Protein AF-A0A937TTT5-F1 (afdb_monomer_lite)

Structure (mmCIF, N/CA/C/O backbone):
data_AF-A0A937TTT5-F1
#
_entry.id   AF-A0A937TTT5-F1
#
loop_
_atom_site.group_PDB
_atom_site.id
_atom_site.type_symbol
_atom_site.label_atom_id
_atom_site.label_alt_id
_atom_site.label_comp_id
_atom_site.label_asym_id
_atom_site.label_entity_id
_atom_site.label_seq_id
_atom_site.pdbx_PDB_ins_code
_atom_site.Cartn_x
_atom_site.Cartn_y
_atom_site.Cartn_z
_atom_site.occupancy
_atom_site.B_iso_or_equiv
_atom_site.auth_seq_id
_atom_site.auth_comp_id
_atom_site.auth_asym_id
_atom_site.auth_atom_id
_atom_site.pdbx_PDB_model_num
ATOM 1 N N . MET A 1 1 ? -5.097 33.385 -19.631 1.00 51.62 1 MET A N 1
ATOM 2 C CA . MET A 1 1 ? -5.440 34.250 -18.477 1.00 51.62 1 MET A CA 1
ATOM 3 C C . MET A 1 1 ? -5.100 33.554 -17.149 1.00 51.62 1 MET A C 1
ATOM 5 O O . MET A 1 1 ? -6.002 33.095 -16.470 1.00 51.62 1 MET A O 1
ATOM 9 N N . LYS A 1 2 ? -3.815 33.401 -16.781 1.00 52.56 2 LYS A N 1
ATOM 10 C CA . LYS A 1 2 ? -3.406 32.703 -15.531 1.00 52.56 2 LYS A CA 1
ATOM 11 C C . LYS A 1 2 ? -2.141 33.285 -14.858 1.00 52.56 2 LYS A C 1
ATOM 13 O O . LYS A 1 2 ? -1.443 32.578 -14.150 1.00 52.56 2 LYS A O 1
ATOM 18 N N . ARG A 1 3 ? -1.808 34.565 -15.079 1.00 49.94 3 ARG A N 1
ATOM 19 C CA . ARG A 1 3 ? -0.563 35.178 -14.549 1.00 49.94 3 ARG A CA 1
ATOM 20 C C . ARG A 1 3 ? -0.752 36.395 -13.631 1.00 49.94 3 ARG A C 1
ATOM 22 O O . ARG A 1 3 ? 0.228 37.026 -13.274 1.00 49.94 3 ARG A O 1
ATOM 29 N N . ILE A 1 4 ? -1.983 36.717 -13.226 1.00 53.59 4 ILE A N 1
ATOM 30 C CA . ILE A 1 4 ? -2.266 37.944 -12.448 1.00 53.59 4 ILE A CA 1
ATOM 31 C C . ILE A 1 4 ? -2.462 37.667 -10.942 1.00 53.59 4 ILE A C 1
ATOM 33 O O . ILE A 1 4 ? -2.357 38.578 -10.133 1.00 53.59 4 ILE A O 1
ATOM 37 N N . PHE A 1 5 ? -2.647 36.413 -10.523 1.00 46.28 5 PHE A N 1
ATOM 38 C CA . PHE A 1 5 ? -2.962 36.100 -9.120 1.00 46.28 5 PHE A CA 1
ATOM 39 C C . PHE A 1 5 ? -1.755 35.973 -8.173 1.00 46.28 5 PHE A C 1
ATOM 41 O O . PHE A 1 5 ? -1.953 35.859 -6.970 1.00 46.28 5 PHE A O 1
ATOM 48 N N . LEU A 1 6 ? -0.513 36.025 -8.672 1.00 48.94 6 LEU A N 1
ATOM 49 C CA . LEU A 1 6 ? 0.676 35.736 -7.851 1.00 48.94 6 LEU A CA 1
ATOM 50 C C . LEU A 1 6 ? 1.340 36.969 -7.206 1.00 48.94 6 LEU A C 1
ATOM 52 O O . LEU A 1 6 ? 2.308 36.823 -6.472 1.00 48.94 6 LEU A O 1
ATOM 56 N N . LEU A 1 7 ? 0.837 38.182 -7.462 1.00 48.97 7 LEU A N 1
ATOM 57 C CA . LEU A 1 7 ? 1.442 39.432 -6.967 1.00 48.97 7 LEU A CA 1
ATOM 58 C C . LEU A 1 7 ? 0.748 40.030 -5.732 1.00 48.97 7 LEU A C 1
ATOM 60 O O . LEU A 1 7 ? 1.258 40.986 -5.158 1.00 48.97 7 LEU A O 1
ATOM 64 N N . ALA A 1 8 ? -0.383 39.472 -5.289 1.00 47.66 8 ALA A N 1
ATOM 65 C CA . ALA A 1 8 ? -1.155 40.040 -4.180 1.00 47.66 8 ALA A CA 1
ATOM 66 C C . ALA A 1 8 ? -0.736 39.533 -2.785 1.00 47.66 8 ALA A C 1
ATOM 68 O O . ALA A 1 8 ? -1.010 40.200 -1.793 1.00 47.66 8 ALA A O 1
ATOM 69 N N . THR A 1 9 ? -0.053 38.390 -2.675 1.00 48.97 9 THR A N 1
ATOM 70 C CA . THR A 1 9 ? 0.269 37.783 -1.368 1.00 48.97 9 THR A CA 1
ATOM 71 C C . THR A 1 9 ? 1.643 38.172 -0.821 1.00 48.97 9 THR A C 1
ATOM 73 O O . THR A 1 9 ? 1.831 38.186 0.392 1.00 48.97 9 THR A O 1
ATOM 76 N N . VAL A 1 10 ? 2.586 38.586 -1.673 1.00 49.22 10 VAL A N 1
ATOM 77 C CA . VAL A 1 10 ? 3.936 38.997 -1.233 1.00 49.22 10 VAL A CA 1
ATOM 78 C C . VAL A 1 10 ? 3.932 40.382 -0.559 1.00 49.22 10 VAL A C 1
ATOM 80 O O . VAL A 1 10 ? 4.790 40.673 0.270 1.00 49.22 10 VAL A O 1
ATOM 83 N N . GLY A 1 11 ? 2.928 41.225 -0.827 1.00 43.44 11 GLY A N 1
ATOM 84 C CA . GLY A 1 11 ? 2.822 42.565 -0.232 1.00 43.44 11 GLY A CA 1
ATOM 85 C C . GLY A 1 11 ? 2.405 42.596 1.246 1.00 43.44 11 GLY A C 1
ATOM 86 O O . GLY A 1 11 ? 2.685 43.575 1.931 1.00 43.44 11 GLY A O 1
ATOM 87 N N . ALA A 1 12 ? 1.766 41.541 1.762 1.00 44.97 12 ALA A N 1
ATOM 88 C CA . ALA A 1 12 ? 1.231 41.535 3.128 1.00 44.97 12 ALA A CA 1
ATOM 89 C C . ALA A 1 12 ? 2.270 41.155 4.199 1.00 44.97 12 ALA A C 1
ATOM 91 O O . ALA A 1 12 ? 2.136 41.548 5.356 1.00 44.97 12 ALA A O 1
ATOM 92 N N . VAL A 1 13 ? 3.334 40.436 3.827 1.00 46.62 13 VAL A N 1
ATOM 93 C CA . VAL A 1 13 ? 4.349 39.970 4.789 1.00 46.62 13 VAL A CA 1
ATOM 94 C C . VAL A 1 13 ? 5.374 41.067 5.113 1.00 46.62 13 VAL A C 1
ATOM 96 O O . VAL A 1 13 ? 5.930 41.090 6.208 1.00 46.62 13 VAL A O 1
ATOM 99 N N . LEU A 1 14 ? 5.576 42.045 4.222 1.00 44.75 14 LEU A N 1
ATOM 100 C CA . LEU A 1 14 ? 6.609 43.072 4.413 1.00 44.75 14 LEU A CA 1
ATOM 101 C C . LEU A 1 14 ? 6.211 44.230 5.349 1.00 44.75 14 LEU A C 1
ATOM 103 O O . LEU A 1 14 ? 7.080 44.990 5.766 1.00 44.75 14 LEU A O 1
ATOM 107 N N . VAL A 1 15 ? 4.932 44.371 5.714 1.00 47.59 15 VAL A N 1
ATOM 108 C CA . VAL A 1 15 ? 4.466 45.475 6.583 1.00 47.59 15 VAL A CA 1
ATOM 109 C C . VAL A 1 15 ? 4.534 45.120 8.077 1.00 47.59 15 VAL A C 1
ATOM 111 O O . VAL A 1 15 ? 4.608 46.013 8.917 1.00 47.59 15 VAL A O 1
ATOM 114 N N . MET A 1 16 ? 4.612 43.837 8.442 1.00 45.75 16 MET A N 1
ATOM 115 C CA . MET A 1 16 ? 4.687 43.420 9.855 1.00 45.75 16 MET A CA 1
ATOM 116 C C . MET A 1 16 ? 6.099 43.524 10.459 1.00 45.75 16 MET A C 1
ATOM 118 O O . MET A 1 16 ? 6.239 43.607 11.676 1.00 45.75 16 MET A O 1
ATOM 122 N N . ALA A 1 17 ? 7.153 43.579 9.639 1.00 46.31 17 ALA A N 1
ATOM 123 C CA . ALA A 1 17 ? 8.537 43.614 10.125 1.00 46.31 17 ALA A CA 1
ATOM 124 C C . ALA A 1 17 ? 9.023 45.014 10.564 1.00 46.31 17 ALA A C 1
ATOM 126 O O . ALA A 1 17 ? 10.073 45.126 11.191 1.00 46.31 17 ALA A O 1
ATOM 127 N N . ALA A 1 18 ? 8.275 46.084 10.270 1.00 47.50 18 ALA A N 1
ATOM 128 C CA . ALA A 1 18 ? 8.683 47.463 10.577 1.00 47.50 18 ALA A CA 1
ATOM 129 C C . ALA A 1 18 ? 8.070 48.036 11.874 1.00 47.50 18 ALA A C 1
ATOM 131 O O . ALA A 1 18 ? 8.376 49.166 12.249 1.00 47.50 18 ALA A O 1
ATOM 132 N N . GLY A 1 19 ? 7.209 47.281 12.566 1.00 43.25 19 GLY A N 1
ATOM 133 C CA . GLY A 1 19 ? 6.504 47.739 13.772 1.00 43.25 19 GLY A CA 1
ATOM 134 C C . GLY A 1 19 ? 7.158 47.366 15.106 1.00 43.25 19 GLY A C 1
ATOM 135 O O . GLY A 1 19 ? 6.640 47.750 16.150 1.00 43.25 19 GLY A O 1
ATOM 136 N N . LEU A 1 20 ? 8.271 46.622 15.101 1.00 46.34 20 LEU A N 1
ATOM 137 C CA . LEU A 1 20 ? 8.835 46.002 16.310 1.00 46.34 20 LEU A CA 1
ATOM 138 C C . LEU A 1 20 ? 10.135 46.653 16.819 1.00 46.34 20 LEU A C 1
ATOM 140 O O . LEU A 1 20 ? 10.928 45.999 17.490 1.00 46.34 20 LEU A O 1
ATOM 144 N N . THR A 1 21 ? 10.370 47.934 16.518 1.00 50.59 21 THR A N 1
ATOM 145 C CA . THR A 1 21 ? 11.626 48.627 16.892 1.00 50.59 21 THR A CA 1
ATOM 146 C C . THR A 1 21 ? 11.435 49.827 17.821 1.00 50.59 21 THR A C 1
ATOM 148 O O . THR A 1 21 ? 12.352 50.625 17.994 1.00 50.59 21 THR A O 1
ATOM 151 N N . VAL A 1 22 ? 10.272 49.977 18.461 1.00 50.56 22 VAL A N 1
ATOM 152 C CA . VAL A 1 22 ? 10.046 51.044 19.450 1.00 50.56 22 VAL A CA 1
ATOM 153 C C . VAL A 1 22 ? 9.353 50.472 20.679 1.00 50.56 22 VAL A C 1
ATOM 155 O O . VAL A 1 22 ? 8.156 50.646 20.828 1.00 50.56 22 VAL A O 1
ATOM 158 N N . LEU A 1 23 ? 10.088 49.773 21.552 1.00 45.53 23 LEU A N 1
ATOM 159 C CA . LEU A 1 23 ? 9.781 49.716 22.993 1.00 45.53 23 LEU A CA 1
ATOM 160 C C . LEU A 1 23 ? 10.927 49.071 23.799 1.00 45.53 23 LEU A C 1
ATOM 162 O O . LEU A 1 23 ? 10.739 48.155 24.590 1.00 45.53 23 LEU A O 1
ATOM 166 N N . VAL A 1 24 ? 12.149 49.572 23.618 1.00 54.06 24 VAL A N 1
ATOM 167 C CA . VAL A 1 24 ? 13.247 49.353 24.569 1.00 54.06 24 VAL A CA 1
ATOM 168 C C . VAL A 1 24 ? 13.613 50.717 25.133 1.00 54.06 24 VAL A C 1
ATOM 170 O O . VAL A 1 24 ? 14.231 51.502 24.431 1.00 54.06 24 VAL A O 1
ATOM 173 N N . THR A 1 25 ? 13.139 51.000 26.352 1.00 50.16 25 THR A N 1
ATOM 174 C CA . THR A 1 25 ? 13.795 51.749 27.451 1.00 50.16 25 THR A CA 1
ATOM 175 C C . THR A 1 25 ? 12.732 52.194 28.459 1.00 50.16 25 THR A C 1
ATOM 177 O O . THR A 1 25 ? 12.350 53.359 28.526 1.00 50.16 25 THR A O 1
ATOM 180 N N . ALA A 1 26 ? 12.250 51.261 29.269 1.00 47.31 26 ALA A N 1
ATOM 181 C CA . ALA A 1 26 ? 11.667 51.588 30.563 1.00 47.31 26 ALA A CA 1
ATOM 182 C C . ALA A 1 26 ? 11.974 50.415 31.492 1.00 47.31 26 ALA A C 1
ATOM 184 O O . ALA A 1 26 ? 11.200 49.471 31.579 1.00 47.31 26 ALA A O 1
ATOM 185 N N . GLN A 1 27 ? 13.154 50.431 32.119 1.00 47.34 27 GLN A N 1
ATOM 186 C CA . GLN A 1 27 ? 13.416 49.580 33.277 1.00 47.34 27 GLN A CA 1
ATOM 187 C C . GLN A 1 27 ? 12.575 50.126 34.439 1.00 47.34 27 GLN A C 1
ATOM 189 O O . GLN A 1 27 ? 12.857 51.236 34.902 1.00 47.34 27 GLN A O 1
ATOM 194 N N . PRO A 1 28 ? 11.543 49.412 34.921 1.00 51.06 28 PRO A N 1
ATOM 195 C CA . PRO A 1 28 ? 10.934 49.769 36.187 1.00 51.06 28 PRO A CA 1
ATOM 196 C C . PRO A 1 28 ? 11.945 49.484 37.303 1.00 51.06 28 PRO A C 1
ATOM 198 O O . PRO A 1 28 ? 12.539 48.409 37.374 1.00 51.06 28 PRO A O 1
ATOM 201 N N . HIS A 1 29 ? 12.151 50.477 38.167 1.00 52.38 29 HIS A N 1
ATOM 202 C CA . HIS A 1 29 ? 12.920 50.335 39.398 1.00 52.38 29 HIS A CA 1
ATOM 203 C C . HIS A 1 29 ? 12.451 49.111 40.206 1.00 52.38 29 HIS A C 1
ATOM 205 O O . HIS A 1 29 ? 11.239 48.887 40.301 1.00 52.38 29 HIS A O 1
ATOM 211 N N . PRO A 1 30 ? 13.370 48.370 40.854 1.00 56.75 30 PRO A N 1
ATOM 212 C CA . PRO A 1 30 ? 13.008 47.322 41.794 1.00 56.75 30 PRO A CA 1
ATOM 213 C C . PRO A 1 30 ? 12.392 47.985 43.029 1.00 56.75 30 PRO A C 1
ATOM 215 O O . PRO A 1 30 ? 13.092 48.420 43.939 1.00 56.75 30 PRO A O 1
ATOM 218 N N . ARG A 1 31 ? 11.064 48.123 43.043 1.00 57.53 31 ARG A N 1
ATOM 219 C CA . ARG A 1 31 ? 10.335 48.285 44.298 1.00 57.53 31 ARG A CA 1
ATOM 220 C C . ARG A 1 31 ? 10.443 46.957 45.027 1.00 57.53 31 ARG A C 1
ATOM 222 O O . ARG A 1 31 ? 10.183 45.916 44.430 1.00 57.53 31 ARG A O 1
ATOM 229 N N . GLU A 1 32 ? 10.875 47.021 46.278 1.00 58.25 32 GLU A N 1
ATOM 230 C CA . GLU A 1 32 ? 10.895 45.912 47.223 1.00 58.25 32 GLU A CA 1
ATOM 231 C C . GLU A 1 32 ? 9.499 45.280 47.258 1.00 58.25 32 GLU A C 1
ATOM 233 O O . GLU A 1 32 ? 8.586 45.769 47.917 1.00 58.25 32 GLU A O 1
ATOM 238 N N . ALA A 1 33 ? 9.309 44.233 46.456 1.00 57.00 33 ALA A N 1
ATOM 239 C CA . ALA A 1 33 ? 8.137 43.393 46.532 1.00 57.00 33 ALA A CA 1
ATOM 240 C C . ALA A 1 33 ? 8.274 42.617 47.838 1.00 57.00 33 ALA A C 1
ATOM 242 O O . ALA A 1 33 ? 9.129 41.735 47.962 1.00 57.00 33 ALA A O 1
ATOM 243 N N . GLU A 1 34 ? 7.476 43.010 48.829 1.00 60.25 34 GLU A N 1
ATOM 244 C CA . GLU A 1 34 ? 7.234 42.225 50.030 1.00 60.25 34 GLU A CA 1
ATOM 245 C C . GLU A 1 34 ? 7.005 40.775 49.593 1.00 60.25 34 GLU A C 1
ATOM 247 O O . GLU A 1 34 ? 6.113 40.480 48.794 1.00 60.25 34 GLU A O 1
ATOM 252 N N . ARG A 1 35 ? 7.893 39.879 50.038 1.00 59.91 35 ARG A N 1
ATOM 253 C CA . ARG A 1 35 ? 7.820 38.450 49.741 1.00 59.91 35 ARG A CA 1
ATOM 254 C C . ARG A 1 35 ? 6.593 37.895 50.451 1.00 59.91 35 ARG A C 1
ATOM 256 O O . ARG A 1 35 ? 6.685 37.412 51.574 1.00 59.91 35 ARG A O 1
ATOM 263 N N . HIS A 1 36 ? 5.442 37.997 49.799 1.00 60.62 36 HIS A N 1
ATOM 264 C CA . HIS A 1 36 ? 4.280 37.213 50.158 1.00 60.62 36 HIS A CA 1
ATOM 265 C C . HIS A 1 36 ? 4.643 35.753 49.906 1.00 60.62 36 HIS A C 1
ATOM 267 O O . HIS A 1 36 ? 4.720 35.312 48.759 1.00 60.62 36 HIS A O 1
ATOM 273 N N . GLU A 1 37 ? 4.933 35.021 50.980 1.00 67.19 37 GLU A N 1
ATOM 274 C CA . GLU A 1 37 ? 5.024 33.572 50.895 1.00 67.19 37 GLU A CA 1
ATOM 275 C C . GLU A 1 37 ? 3.650 33.055 50.452 1.00 67.19 37 GLU A C 1
ATOM 277 O O . GLU A 1 37 ? 2.648 33.364 51.110 1.00 67.19 37 GLU A O 1
ATOM 282 N N . PRO A 1 38 ? 3.560 32.349 49.310 1.00 66.44 38 PRO A N 1
ATOM 283 C CA . PRO A 1 38 ? 2.294 31.801 48.866 1.00 66.44 38 PRO A CA 1
ATOM 284 C C . PRO A 1 38 ? 1.811 30.821 49.936 1.00 66.44 38 PRO A C 1
ATOM 286 O O . PRO A 1 38 ? 2.498 29.853 50.268 1.00 66.44 38 PRO A O 1
ATOM 289 N N . GLY A 1 39 ? 0.642 31.108 50.512 1.00 77.56 39 GLY A N 1
ATOM 290 C CA . GLY A 1 39 ? -0.016 30.200 51.443 1.00 77.56 39 GLY A CA 1
ATOM 291 C C . GLY A 1 39 ? -0.276 28.833 50.792 1.00 77.56 39 GLY A C 1
ATOM 292 O O . GLY A 1 39 ? -0.251 28.716 49.564 1.00 77.56 39 GLY A O 1
ATOM 293 N N . PRO A 1 40 ? -0.518 27.779 51.589 1.00 79.19 40 PRO A N 1
ATOM 294 C CA . PRO A 1 40 ? -0.789 26.451 51.052 1.00 79.19 40 PRO A CA 1
ATOM 295 C C . PRO A 1 40 ? -1.985 26.494 50.086 1.00 79.19 40 PRO A C 1
ATOM 297 O O . PRO A 1 40 ? -3.056 26.973 50.453 1.00 79.19 40 PRO A O 1
ATOM 300 N N . LEU A 1 41 ? -1.782 25.992 48.861 1.00 78.00 41 LEU A N 1
ATOM 301 C CA . LEU A 1 41 ? -2.817 25.881 47.825 1.00 78.00 41 LEU A CA 1
ATOM 302 C C . LEU A 1 41 ? -4.039 25.131 48.364 1.00 78.00 41 LEU A C 1
ATOM 304 O O . LEU A 1 41 ? -3.876 24.078 48.999 1.00 78.00 41 LEU A O 1
ATOM 308 N N . SER A 1 42 ? -5.235 25.650 48.075 1.00 86.50 42 SER A N 1
ATOM 309 C CA . SER A 1 42 ? -6.492 24.972 48.402 1.00 86.50 42 SER A CA 1
ATOM 310 C C . SER A 1 42 ? -6.608 23.643 47.644 1.00 86.50 42 SER A C 1
ATOM 312 O O . SER A 1 42 ? -5.964 23.445 46.613 1.00 86.50 42 SER A O 1
ATOM 314 N N . GLU A 1 43 ? -7.417 22.705 48.145 1.00 85.44 43 GLU A N 1
ATOM 315 C CA . GLU A 1 43 ? -7.639 21.416 47.465 1.00 85.44 43 GLU A CA 1
ATOM 316 C C . GLU A 1 43 ? -8.189 21.598 46.042 1.00 85.44 43 GLU A C 1
ATOM 318 O O . GLU A 1 43 ? -7.785 20.884 45.129 1.00 85.44 43 GLU A O 1
ATOM 323 N N . GLU A 1 44 ? -9.029 22.613 45.839 1.00 85.69 44 GLU A N 1
ATOM 324 C CA . GLU A 1 44 ? -9.578 22.989 44.534 1.00 85.69 44 GLU A CA 1
ATOM 325 C C . GLU A 1 44 ? -8.474 23.456 43.571 1.00 85.69 44 GLU A C 1
ATOM 327 O O . GLU A 1 44 ? -8.360 22.939 42.462 1.00 85.69 44 GLU A O 1
ATOM 332 N N . GLN A 1 45 ? -7.562 24.317 44.036 1.00 84.56 45 GLN A N 1
ATOM 333 C CA . GLN A 1 45 ? -6.409 24.765 43.245 1.00 84.56 45 GLN A CA 1
ATOM 334 C C . GLN A 1 45 ? -5.441 23.624 42.911 1.00 84.56 45 GLN A C 1
ATOM 336 O O . GLN A 1 45 ? -4.827 23.623 41.846 1.00 84.56 45 GLN A O 1
ATOM 341 N N . ARG A 1 46 ? -5.287 22.641 43.809 1.00 84.00 46 ARG A N 1
ATOM 342 C CA . ARG A 1 46 ? -4.459 21.453 43.549 1.00 84.00 46 ARG A CA 1
ATOM 343 C C . ARG A 1 46 ? -5.061 20.585 42.450 1.00 84.00 46 ARG A C 1
ATOM 345 O O . ARG A 1 46 ? -4.326 20.138 41.576 1.00 84.00 46 ARG A O 1
ATOM 352 N N . HIS A 1 47 ? -6.376 20.387 42.478 1.00 85.62 47 HIS A N 1
ATOM 353 C CA . HIS A 1 47 ? -7.084 19.604 41.471 1.00 85.62 47 HIS A CA 1
ATOM 354 C C . HIS A 1 47 ? -7.072 20.292 40.095 1.00 85.62 47 HIS A C 1
ATOM 356 O O . HIS A 1 47 ? -6.851 19.636 39.080 1.00 85.62 47 HIS A O 1
ATOM 362 N N . GLU A 1 48 ? -7.228 21.619 40.046 1.00 89.06 48 GLU A N 1
ATOM 363 C CA . GLU A 1 48 ? -7.069 22.399 38.808 1.00 89.06 48 GLU A CA 1
ATOM 364 C C . GLU A 1 48 ? -5.639 22.301 38.247 1.00 89.06 48 GLU A C 1
ATOM 366 O O . GLU A 1 48 ? -5.441 22.094 37.046 1.00 89.06 48 GLU A O 1
ATOM 371 N N . MET A 1 49 ? -4.620 22.384 39.110 1.00 83.69 49 MET A N 1
ATOM 372 C CA . MET A 1 49 ? -3.225 22.167 38.706 1.00 83.69 49 MET A CA 1
ATOM 373 C C . MET A 1 49 ? -2.984 20.752 38.162 1.00 83.69 49 MET A C 1
ATOM 375 O O . MET A 1 49 ? -2.224 20.575 37.215 1.00 83.69 49 MET A O 1
ATOM 379 N N . GLU A 1 50 ? -3.617 19.739 38.749 1.00 89.06 50 GLU A N 1
ATOM 380 C CA . GLU A 1 50 ? -3.483 18.353 38.302 1.00 89.06 50 GLU A CA 1
ATOM 381 C C . GLU A 1 50 ? -4.155 18.124 36.940 1.00 89.06 50 GLU A C 1
ATOM 383 O O . GLU A 1 50 ? -3.554 17.522 36.050 1.00 89.06 50 GLU A O 1
ATOM 388 N N . GLN A 1 51 ? -5.352 18.679 36.725 1.00 89.50 51 GLN A N 1
ATOM 389 C CA . GLN A 1 51 ? -6.036 18.615 35.429 1.00 89.50 51 GLN A CA 1
ATOM 390 C C . GLN A 1 51 ? -5.249 19.321 34.323 1.00 89.50 51 GLN A C 1
ATOM 392 O O . GLN A 1 51 ? -5.052 18.753 33.249 1.00 89.50 51 GLN A O 1
ATOM 397 N N . THR A 1 52 ? -4.737 20.521 34.598 1.00 89.81 52 THR A N 1
ATOM 398 C CA . THR A 1 52 ? -3.909 21.256 33.630 1.00 89.81 52 THR A CA 1
ATOM 399 C C . THR A 1 52 ? -2.595 20.534 33.331 1.00 89.81 52 THR A C 1
ATO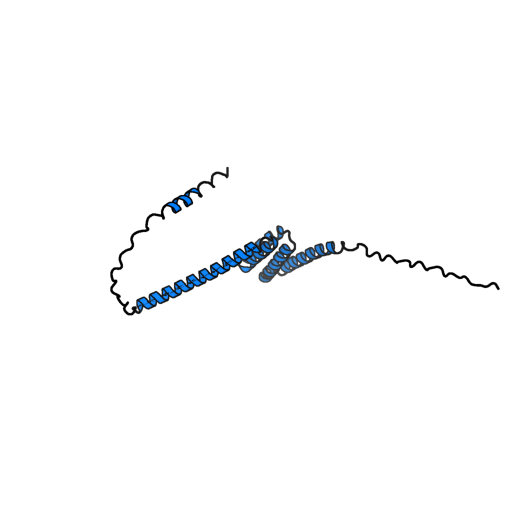M 401 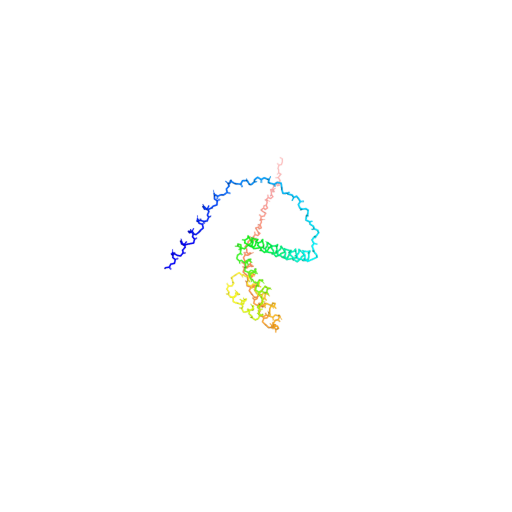O O . THR A 1 52 ? -2.163 20.505 32.181 1.00 89.81 52 THR A O 1
ATOM 404 N N . ALA A 1 53 ? -1.980 19.878 34.321 1.00 89.75 53 ALA A N 1
ATOM 405 C CA . ALA A 1 53 ? -0.787 19.063 34.101 1.00 89.75 53 ALA A CA 1
ATOM 406 C C . ALA A 1 53 ? -1.063 17.839 33.208 1.00 89.75 53 ALA A C 1
ATOM 408 O O . ALA A 1 53 ? -0.233 17.499 32.362 1.00 89.75 53 ALA A O 1
ATOM 409 N N . ILE A 1 54 ? -2.222 17.191 33.363 1.00 89.69 54 ILE A N 1
ATOM 410 C CA . ILE A 1 54 ? -2.640 16.073 32.504 1.00 89.69 54 ILE A CA 1
ATOM 411 C C . ILE A 1 54 ? -2.870 16.558 31.071 1.00 89.69 54 ILE A C 1
ATOM 413 O O . ILE A 1 54 ? -2.364 15.943 30.134 1.00 89.69 54 ILE A O 1
ATOM 417 N N . GLU A 1 55 ? -3.581 17.671 30.894 1.00 88.38 55 GLU A N 1
ATOM 418 C CA . GLU A 1 55 ? -3.848 18.243 29.572 1.00 88.38 55 GLU A CA 1
ATOM 419 C C . GLU A 1 55 ? -2.551 18.637 28.852 1.00 88.38 55 GLU A C 1
ATOM 421 O O . GLU A 1 55 ? -2.346 18.264 27.696 1.00 88.38 55 GLU A O 1
ATOM 426 N N . LEU A 1 56 ? -1.619 19.289 29.554 1.00 88.31 56 LEU A N 1
ATOM 427 C CA . LEU A 1 56 ? -0.296 19.616 29.017 1.00 88.31 56 LEU A CA 1
ATOM 428 C C . LEU A 1 56 ? 0.502 18.365 28.638 1.00 88.31 56 LEU A C 1
ATOM 430 O O . LEU A 1 56 ? 1.197 18.367 27.624 1.00 88.31 56 LEU A O 1
ATOM 434 N N . LYS A 1 57 ? 0.394 17.282 29.415 1.00 91.44 57 LYS A N 1
ATOM 435 C CA . LYS A 1 57 ? 1.058 16.013 29.096 1.00 91.44 57 LYS A CA 1
ATOM 436 C C . LYS A 1 57 ? 0.477 15.367 27.838 1.00 91.44 57 LYS A C 1
ATOM 438 O O . LYS A 1 57 ? 1.239 14.858 27.024 1.00 91.44 57 LYS A O 1
ATOM 443 N N . ILE A 1 58 ? -0.842 15.416 27.659 1.00 89.44 58 ILE A N 1
ATOM 444 C CA . ILE A 1 58 ? -1.508 14.934 26.440 1.00 89.44 58 ILE A CA 1
ATOM 445 C C . ILE A 1 58 ? -1.064 15.764 25.231 1.00 89.44 58 ILE A C 1
ATOM 447 O O . ILE A 1 58 ? -0.682 15.199 24.210 1.00 89.44 58 ILE A O 1
ATOM 451 N N . GLN A 1 59 ? -1.045 17.093 25.355 1.00 82.69 59 GLN A N 1
ATOM 452 C CA . GLN A 1 59 ? -0.564 17.976 24.289 1.00 82.69 59 GLN A CA 1
ATOM 453 C C . GLN A 1 59 ? 0.906 17.716 23.946 1.00 82.69 59 GLN A C 1
ATOM 455 O O . GLN A 1 59 ? 1.269 17.709 22.773 1.00 82.69 59 GLN A O 1
ATOM 460 N N . HIS A 1 60 ? 1.749 17.472 24.950 1.00 85.19 60 HIS A N 1
ATOM 461 C CA . HIS A 1 60 ? 3.155 17.148 24.737 1.00 85.19 60 HIS A CA 1
ATOM 462 C C . HIS A 1 60 ? 3.335 15.833 23.972 1.00 85.19 60 HIS A C 1
ATOM 464 O O . HIS A 1 60 ? 4.062 15.818 22.985 1.00 85.19 60 HIS A O 1
ATOM 470 N N . LEU A 1 61 ? 2.618 14.774 24.366 1.00 86.94 61 LEU A N 1
ATOM 471 C CA . LEU A 1 61 ? 2.631 13.493 23.652 1.00 86.94 61 LEU A CA 1
ATOM 472 C C . LEU A 1 61 ? 2.183 13.653 22.195 1.00 86.94 61 LEU A C 1
ATOM 474 O O . LEU A 1 61 ? 2.795 13.086 21.296 1.00 86.94 61 LEU A O 1
ATOM 478 N N . HIS A 1 62 ? 1.161 14.473 21.948 1.00 76.50 62 HIS A N 1
ATOM 479 C CA . HIS A 1 62 ? 0.698 14.732 20.589 1.00 76.50 62 HIS A CA 1
ATOM 480 C C . HIS A 1 62 ? 1.731 15.506 19.752 1.00 76.50 62 HIS A C 1
ATOM 482 O O . HIS A 1 62 ? 1.907 15.232 18.569 1.00 76.50 62 HIS A O 1
ATOM 488 N N . LEU A 1 63 ? 2.464 16.446 20.357 1.00 79.88 63 LEU A N 1
ATOM 489 C CA . LEU A 1 63 ? 3.558 17.150 19.681 1.00 79.88 63 LEU A CA 1
ATOM 490 C C . LEU A 1 63 ? 4.747 16.229 19.374 1.00 79.88 63 LEU A C 1
ATOM 492 O O . LEU A 1 63 ? 5.358 16.379 18.317 1.00 79.88 63 LEU A O 1
ATOM 496 N N . GLU A 1 64 ? 5.071 15.285 20.261 1.00 82.75 64 GLU A N 1
ATOM 497 C CA . GLU A 1 64 ? 6.094 14.262 20.005 1.00 82.75 64 GLU A CA 1
ATOM 498 C C . GLU A 1 64 ? 5.688 13.351 18.842 1.00 82.75 64 GLU A C 1
ATOM 500 O O . GLU A 1 64 ? 6.475 13.133 17.921 1.00 82.75 64 GLU A O 1
ATOM 505 N N . GLU A 1 65 ? 4.436 12.893 18.834 1.00 77.81 65 GLU A N 1
ATOM 506 C CA . GLU A 1 65 ? 3.862 12.105 17.745 1.00 77.81 65 GLU A CA 1
ATOM 507 C C . GLU A 1 65 ? 3.903 12.873 16.415 1.00 77.81 65 GLU A C 1
ATOM 509 O O . GLU A 1 65 ? 4.356 12.342 15.402 1.00 77.81 65 GLU A O 1
ATOM 514 N N . MET A 1 66 ? 3.502 14.148 16.402 1.00 73.19 66 MET A N 1
ATOM 515 C CA . MET A 1 66 ? 3.617 15.002 15.215 1.00 73.19 66 MET A CA 1
ATOM 516 C C . MET A 1 66 ? 5.071 15.171 14.756 1.00 73.19 66 MET A C 1
ATOM 518 O O . MET A 1 66 ? 5.331 15.184 13.553 1.00 73.19 66 MET A O 1
ATOM 522 N N . GLY A 1 67 ? 6.020 15.293 15.689 1.00 75.19 67 GLY A N 1
ATOM 523 C CA . GLY A 1 67 ? 7.448 15.365 15.380 1.00 75.19 67 GLY A CA 1
ATOM 524 C C . GLY A 1 67 ? 7.944 14.117 14.653 1.00 75.19 67 GLY A C 1
ATOM 525 O O . GLY A 1 67 ? 8.627 14.232 13.637 1.00 75.19 67 GLY A O 1
ATOM 526 N N . LEU A 1 68 ? 7.522 12.939 15.113 1.00 79.75 68 LEU A N 1
ATOM 527 C CA . LEU A 1 68 ? 7.878 11.653 14.515 1.00 79.75 68 LEU A CA 1
ATOM 528 C C . LEU A 1 68 ? 7.281 11.496 13.106 1.00 79.75 68 LEU A C 1
ATOM 530 O O . LEU A 1 68 ? 7.972 11.063 12.185 1.00 79.75 68 LEU A O 1
ATOM 534 N N . HIS A 1 69 ? 6.037 11.938 12.898 1.00 66.88 69 HIS A N 1
ATOM 535 C CA . HIS A 1 69 ? 5.424 11.974 11.565 1.00 66.88 69 HIS A CA 1
ATOM 536 C C . HIS A 1 69 ? 6.151 12.929 10.607 1.00 66.88 69 HIS A C 1
ATOM 538 O O . HIS A 1 69 ? 6.326 12.609 9.432 1.00 66.88 69 HIS A O 1
ATOM 544 N N . LEU A 1 70 ? 6.594 14.098 11.084 1.00 70.69 70 LEU A N 1
ATOM 545 C CA . LEU A 1 70 ? 7.367 15.039 10.268 1.00 70.69 70 LEU A CA 1
ATOM 546 C C . LEU A 1 70 ? 8.749 14.485 9.907 1.00 70.69 70 LEU A C 1
ATOM 548 O O . LEU A 1 70 ? 9.186 14.655 8.771 1.00 70.69 70 LEU A O 1
ATOM 552 N N . GLU A 1 71 ? 9.417 13.798 10.834 1.00 75.25 71 GLU A N 1
ATOM 553 C CA . GLU A 1 71 ? 10.694 13.129 10.570 1.00 75.25 71 GLU A CA 1
ATOM 554 C C . GLU A 1 71 ? 10.528 11.998 9.548 1.00 75.25 71 GLU A C 1
ATOM 556 O O . GLU A 1 71 ? 11.308 11.911 8.600 1.00 75.25 71 GLU A O 1
ATOM 561 N N . LEU A 1 72 ? 9.458 11.204 9.662 1.00 72.06 72 LEU A N 1
ATOM 562 C CA . LEU A 1 72 ? 9.103 10.193 8.668 1.00 72.06 72 LEU A CA 1
ATOM 563 C C . LEU A 1 72 ? 8.834 10.822 7.296 1.00 72.06 72 LEU A C 1
ATOM 565 O O . LEU A 1 72 ? 9.332 10.317 6.297 1.00 72.06 72 LEU A O 1
ATOM 569 N N . LEU A 1 73 ? 8.113 11.946 7.230 1.00 68.31 73 LEU A N 1
ATOM 570 C CA . LEU A 1 73 ? 7.879 12.673 5.977 1.00 68.31 73 LEU A CA 1
ATOM 571 C C . LEU A 1 73 ? 9.175 13.234 5.373 1.00 68.31 73 LEU A C 1
ATOM 573 O O . LEU A 1 73 ? 9.338 13.213 4.153 1.00 68.31 73 LEU A O 1
ATOM 577 N N . GLU A 1 74 ? 10.107 13.725 6.192 1.00 68.31 74 GLU A N 1
ATOM 578 C CA . GLU A 1 74 ? 11.423 14.190 5.735 1.00 68.31 74 GLU A CA 1
ATOM 579 C C . GLU A 1 74 ? 12.271 13.013 5.221 1.00 68.31 74 GLU A C 1
ATOM 581 O O . GLU A 1 74 ? 12.927 13.126 4.184 1.00 68.31 74 GLU A O 1
ATOM 586 N N . LEU A 1 75 ? 12.208 11.858 5.889 1.00 70.38 75 LEU A N 1
ATOM 587 C CA . LEU A 1 75 ? 12.900 10.635 5.485 1.00 70.38 75 LEU A CA 1
ATOM 588 C C . LEU A 1 75 ? 12.295 10.039 4.207 1.00 70.38 75 LEU A C 1
ATOM 590 O O . LEU A 1 75 ? 13.024 9.659 3.289 1.00 70.38 75 LEU A O 1
ATOM 594 N N . MET A 1 76 ? 10.965 10.046 4.097 1.00 65.25 76 MET A N 1
ATOM 595 C CA . MET A 1 76 ? 10.242 9.735 2.869 1.00 65.25 76 MET A CA 1
ATOM 596 C C . MET A 1 76 ? 10.696 10.684 1.775 1.00 65.25 76 MET A C 1
ATOM 598 O O . MET A 1 76 ? 11.161 10.218 0.754 1.00 65.25 76 MET A O 1
ATOM 602 N N . LYS A 1 77 ? 10.705 12.003 1.975 1.00 64.31 77 LYS A N 1
ATOM 603 C CA . LYS A 1 77 ? 11.193 12.976 0.979 1.00 64.31 77 LYS A CA 1
ATOM 604 C C . LYS A 1 77 ? 12.633 12.708 0.510 1.00 64.31 77 LYS A C 1
ATOM 606 O O . LYS A 1 77 ? 12.954 12.999 -0.638 1.00 64.31 77 LYS A O 1
ATOM 611 N N . GLN A 1 78 ? 13.495 12.161 1.366 1.00 65.44 78 GLN A N 1
ATOM 612 C CA . GLN A 1 78 ? 14.868 11.787 1.002 1.00 65.44 78 GLN A CA 1
ATOM 613 C C . GLN A 1 78 ? 14.955 10.452 0.245 1.00 65.44 78 GLN A C 1
ATOM 615 O O . GLN A 1 78 ? 15.838 10.290 -0.594 1.00 65.44 78 GLN A O 1
ATOM 620 N N . THR A 1 79 ? 14.036 9.519 0.501 1.00 58.69 79 THR A N 1
ATOM 621 C CA . THR A 1 79 ? 13.986 8.183 -0.126 1.00 58.69 79 THR A CA 1
ATOM 622 C C . THR A 1 79 ? 13.068 8.114 -1.360 1.00 58.69 79 THR A C 1
ATOM 624 O O . THR A 1 79 ? 13.283 7.300 -2.250 1.00 58.69 79 THR A O 1
ATOM 627 N N . THR A 1 80 ? 12.100 9.024 -1.482 1.00 56.41 80 THR A N 1
ATOM 628 C CA . THR A 1 80 ? 11.035 9.081 -2.510 1.00 56.41 80 THR A CA 1
ATOM 629 C C . THR A 1 80 ? 11.449 9.737 -3.828 1.00 56.41 80 THR A C 1
ATOM 631 O O . THR A 1 80 ? 10.606 10.006 -4.682 1.00 56.41 80 THR A O 1
ATOM 634 N N . PHE A 1 81 ? 12.742 9.976 -4.067 1.00 65.38 81 PHE A N 1
ATOM 635 C CA . PHE A 1 81 ? 13.183 10.342 -5.421 1.00 65.38 81 PHE A CA 1
ATOM 636 C C . PHE A 1 81 ? 13.021 9.193 -6.423 1.00 65.38 81 PHE A C 1
ATOM 638 O O . PHE A 1 81 ? 13.009 9.446 -7.627 1.00 65.38 81 PHE A O 1
ATOM 645 N N . ASP A 1 82 ? 12.860 7.962 -5.932 1.00 77.75 82 ASP A N 1
ATOM 646 C CA . ASP A 1 82 ? 12.471 6.813 -6.733 1.00 77.75 82 ASP A CA 1
ATOM 647 C C . ASP A 1 82 ? 10.927 6.708 -6.847 1.00 77.75 82 ASP A C 1
ATOM 649 O O . ASP A 1 82 ? 10.231 6.529 -5.836 1.00 77.75 82 ASP A O 1
ATOM 653 N N . PRO A 1 83 ? 10.360 6.831 -8.065 1.00 75.50 83 PRO A N 1
ATOM 654 C CA . PRO A 1 83 ? 8.920 6.731 -8.300 1.00 75.50 83 PRO A CA 1
ATOM 655 C C . PRO A 1 83 ? 8.319 5.376 -7.912 1.00 75.50 83 PRO A C 1
ATOM 657 O O . PRO A 1 83 ? 7.129 5.306 -7.605 1.00 75.50 83 PRO A O 1
ATOM 660 N N . GLU A 1 84 ? 9.113 4.305 -7.938 1.00 82.06 84 GLU A N 1
ATOM 661 C CA . GLU A 1 84 ? 8.662 2.959 -7.589 1.00 82.06 84 GLU A CA 1
ATOM 662 C C . GLU A 1 84 ? 8.453 2.822 -6.078 1.00 82.06 84 GLU A C 1
ATOM 664 O O . GLU A 1 84 ? 7.372 2.432 -5.642 1.00 82.06 84 GLU A O 1
ATOM 669 N N . SER A 1 85 ? 9.404 3.286 -5.273 1.00 81.69 85 SER A N 1
ATOM 670 C CA . SER A 1 85 ? 9.279 3.352 -3.812 1.00 81.69 85 SER A CA 1
ATOM 671 C C . SER A 1 85 ? 8.078 4.198 -3.365 1.00 81.69 85 SER A C 1
ATOM 673 O O . SER A 1 85 ? 7.339 3.806 -2.461 1.00 81.69 85 SER A O 1
ATOM 675 N N . CYS A 1 86 ? 7.814 5.326 -4.040 1.00 79.19 86 CYS A N 1
ATOM 676 C CA . CYS A 1 86 ? 6.595 6.117 -3.819 1.00 79.19 86 CYS A CA 1
ATOM 677 C C . CYS A 1 86 ? 5.320 5.317 -4.083 1.00 79.19 86 CYS A C 1
ATOM 679 O O . CYS A 1 86 ? 4.349 5.427 -3.335 1.00 79.19 86 CYS A O 1
ATOM 681 N N . ALA A 1 87 ? 5.307 4.549 -5.174 1.00 78.88 87 ALA A N 1
ATOM 682 C CA . ALA A 1 87 ? 4.156 3.747 -5.550 1.00 78.88 87 ALA A CA 1
ATOM 683 C C . ALA A 1 87 ? 3.904 2.633 -4.526 1.00 78.88 87 ALA A C 1
ATOM 685 O O . ALA A 1 87 ? 2.757 2.430 -4.143 1.00 78.88 87 ALA A O 1
ATOM 686 N N . LEU A 1 88 ? 4.955 1.976 -4.025 1.00 85.94 88 LEU A N 1
ATOM 687 C CA . LEU A 1 88 ? 4.844 0.955 -2.977 1.00 85.94 88 LEU A CA 1
ATOM 688 C C . LEU A 1 88 ? 4.262 1.520 -1.676 1.00 85.94 88 LEU A C 1
ATOM 690 O O . LEU A 1 88 ? 3.352 0.923 -1.106 1.00 85.94 88 LEU A O 1
ATOM 694 N N . LEU A 1 89 ? 4.719 2.701 -1.249 1.00 82.81 89 LEU A N 1
ATOM 695 C CA . LEU A 1 89 ? 4.171 3.387 -0.073 1.00 82.81 89 LEU A CA 1
ATOM 696 C C . LEU A 1 89 ? 2.700 3.774 -0.273 1.00 82.81 89 LEU A C 1
ATOM 698 O O . LEU A 1 89 ? 1.889 3.603 0.632 1.00 82.81 89 LEU A O 1
ATOM 702 N N . ALA A 1 90 ? 2.336 4.251 -1.465 1.00 80.38 90 ALA A N 1
ATOM 703 C CA . ALA A 1 90 ? 0.949 4.576 -1.784 1.00 80.38 90 ALA A CA 1
ATOM 704 C C . ALA A 1 90 ? 0.041 3.334 -1.790 1.00 80.38 90 ALA A C 1
ATOM 706 O O . ALA A 1 90 ? -1.103 3.426 -1.358 1.00 80.38 90 ALA A O 1
ATOM 707 N N . ILE A 1 91 ? 0.539 2.183 -2.255 1.00 85.12 91 ILE A N 1
ATOM 708 C CA . ILE A 1 91 ? -0.196 0.910 -2.215 1.00 85.12 91 ILE A CA 1
ATOM 709 C C . ILE A 1 91 ? -0.446 0.490 -0.764 1.00 85.12 91 ILE A C 1
ATOM 711 O O . ILE A 1 91 ? -1.587 0.185 -0.436 1.00 85.12 91 ILE A O 1
ATOM 715 N N . GLY A 1 92 ? 0.579 0.546 0.096 1.00 83.25 92 GLY A N 1
ATOM 716 C CA . GLY A 1 92 ? 0.435 0.239 1.524 1.00 83.25 92 GLY A CA 1
ATOM 717 C C . GLY A 1 92 ? -0.555 1.166 2.232 1.00 83.25 92 GLY A C 1
ATOM 718 O O . GLY A 1 92 ? -1.414 0.708 2.973 1.00 83.25 92 GLY A O 1
ATOM 719 N N . ALA A 1 93 ? -0.531 2.466 1.926 1.00 80.69 93 ALA A N 1
ATOM 720 C CA . ALA A 1 93 ? -1.506 3.404 2.484 1.00 80.69 93 ALA A CA 1
ATOM 721 C C . ALA A 1 93 ? -2.954 3.070 2.069 1.00 80.69 93 ALA A C 1
ATOM 723 O O . ALA A 1 93 ? -3.878 3.253 2.857 1.00 80.69 93 ALA A O 1
ATOM 724 N N . ILE A 1 94 ? -3.171 2.571 0.843 1.00 80.81 94 ILE A N 1
ATOM 725 C CA . ILE A 1 94 ? -4.507 2.166 0.374 1.00 80.81 94 ILE A CA 1
ATOM 726 C C . ILE A 1 94 ? -5.016 0.928 1.121 1.00 80.81 94 ILE A C 1
ATOM 728 O O . ILE A 1 94 ? -6.222 0.840 1.357 1.00 80.81 94 ILE A O 1
ATOM 732 N N . THR A 1 95 ? -4.133 -0.012 1.471 1.00 83.00 95 THR A N 1
ATOM 733 C CA . THR A 1 95 ? -4.513 -1.248 2.171 1.00 83.00 95 THR A CA 1
ATOM 734 C C . THR A 1 95 ? -4.656 -1.059 3.677 1.00 83.00 95 THR A C 1
ATOM 736 O O . THR A 1 95 ? -5.581 -1.622 4.256 1.00 83.00 95 THR A O 1
ATOM 739 N N . ASP A 1 96 ? -3.788 -0.255 4.296 1.00 82.25 96 ASP A N 1
ATOM 740 C CA . ASP A 1 96 ? -3.623 -0.240 5.756 1.00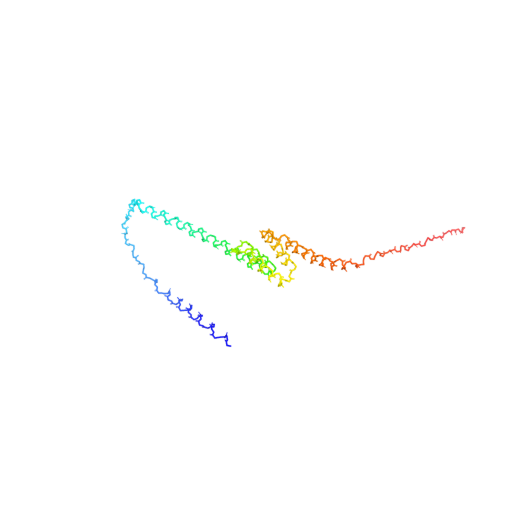 82.25 96 ASP A CA 1
ATOM 741 C C . ASP A 1 96 ? -4.286 0.975 6.429 1.00 82.25 96 ASP A C 1
ATOM 743 O O . ASP A 1 96 ? -4.875 0.838 7.500 1.00 82.25 96 ASP A O 1
ATOM 747 N N . ASP A 1 97 ? -4.204 2.161 5.814 1.00 65.62 97 ASP A N 1
ATOM 748 C CA . ASP A 1 97 ? -4.497 3.437 6.495 1.00 65.62 97 ASP A CA 1
ATOM 749 C C . ASP A 1 97 ? -5.850 4.048 6.123 1.00 65.62 97 ASP A C 1
ATOM 751 O O . ASP A 1 97 ? -6.372 4.925 6.820 1.00 65.62 97 ASP A O 1
ATOM 755 N N . LEU A 1 98 ? -6.420 3.640 4.993 1.00 63.69 98 LEU A N 1
ATOM 756 C CA . LEU A 1 98 ? -7.701 4.160 4.553 1.00 63.69 98 LEU A CA 1
ATOM 757 C C . LEU A 1 98 ? -8.804 3.214 5.037 1.00 63.69 98 LEU A C 1
ATOM 759 O O . LEU A 1 98 ? -8.899 2.095 4.538 1.00 63.69 98 LEU A O 1
ATOM 763 N N . ASP A 1 99 ? -9.662 3.697 5.951 1.00 78.31 99 ASP A N 1
ATOM 764 C CA . ASP A 1 99 ? -10.945 3.089 6.375 1.00 78.31 99 ASP A CA 1
ATOM 765 C C . ASP A 1 99 ? -11.938 2.997 5.188 1.00 78.31 99 ASP A C 1
ATOM 767 O O . ASP A 1 99 ? -13.042 3.552 5.185 1.00 78.31 99 ASP A O 1
ATOM 771 N N . LEU A 1 100 ? -11.512 2.367 4.102 1.00 79.31 100 LEU A N 1
ATOM 772 C CA . LEU A 1 100 ? -12.277 2.136 2.894 1.00 79.31 100 LEU A CA 1
ATOM 773 C C . LEU A 1 100 ? -12.884 0.746 2.966 1.00 79.31 100 LEU A C 1
ATOM 775 O O . LEU A 1 100 ? -12.282 -0.203 3.456 1.00 79.31 100 LEU A O 1
ATOM 779 N N . GLU A 1 101 ? -14.084 0.624 2.410 1.00 88.12 101 GLU A N 1
ATOM 780 C CA . GLU A 1 101 ? -14.687 -0.684 2.192 1.00 88.12 101 GLU A CA 1
ATOM 781 C C . GLU A 1 101 ? -13.789 -1.516 1.247 1.00 88.12 101 GLU A C 1
ATOM 783 O O . GLU A 1 101 ? -13.282 -0.961 0.258 1.00 88.12 101 GLU A O 1
ATOM 788 N N . PRO A 1 102 ? -13.599 -2.827 1.500 1.00 88.00 102 PRO A N 1
ATOM 789 C CA . PRO A 1 102 ? -12.704 -3.682 0.714 1.00 88.00 102 PRO A CA 1
ATOM 790 C C . PRO A 1 102 ? -12.964 -3.628 -0.797 1.00 88.00 102 PRO A C 1
ATOM 792 O O . PRO A 1 102 ? -12.037 -3.573 -1.605 1.00 88.00 102 PRO A O 1
ATOM 795 N N . GLU A 1 103 ? -14.229 -3.552 -1.220 1.00 90.31 103 GLU A N 1
ATOM 796 C CA . GLU A 1 103 ? -14.608 -3.434 -2.631 1.00 90.31 103 GLU A CA 1
ATOM 797 C C . GLU A 1 103 ? -14.043 -2.170 -3.285 1.00 90.31 103 GLU A C 1
ATOM 799 O O . GLU A 1 103 ? -13.670 -2.179 -4.465 1.00 90.31 103 GLU A O 1
ATOM 804 N N . ARG A 1 104 ? -13.965 -1.077 -2.522 1.00 89.25 104 ARG A N 1
ATOM 805 C CA . ARG A 1 104 ? -13.416 0.188 -2.997 1.00 89.25 104 ARG A CA 1
ATOM 806 C C . ARG A 1 104 ? -11.896 0.133 -3.086 1.00 89.25 104 ARG A C 1
ATOM 808 O O . ARG A 1 104 ? -11.359 0.579 -4.098 1.00 89.25 104 ARG A O 1
ATOM 815 N N . GLN A 1 105 ? -11.221 -0.459 -2.101 1.00 91.56 105 GLN A N 1
ATOM 816 C CA . GLN A 1 105 ? -9.771 -0.685 -2.161 1.00 91.56 105 GLN A CA 1
ATOM 817 C C . GLN A 1 105 ? -9.402 -1.534 -3.388 1.00 91.56 105 GLN A C 1
ATOM 819 O O . GLN A 1 105 ? -8.527 -1.156 -4.170 1.00 91.56 105 GLN A O 1
ATOM 824 N N . ILE A 1 106 ? -10.149 -2.616 -3.642 1.00 93.94 106 ILE A N 1
ATOM 825 C CA . ILE A 1 106 ? -9.990 -3.455 -4.839 1.00 93.94 106 ILE A CA 1
ATOM 826 C C . ILE A 1 106 ? -10.156 -2.623 -6.118 1.00 93.94 106 ILE A C 1
ATOM 828 O O . ILE A 1 106 ? -9.354 -2.737 -7.048 1.00 93.94 106 ILE A O 1
ATOM 832 N N . GLN A 1 107 ? -11.190 -1.780 -6.199 1.00 92.81 107 GLN A N 1
ATOM 833 C CA . GLN A 1 107 ? -11.429 -0.947 -7.378 1.00 92.81 107 GLN A CA 1
ATOM 834 C C . GLN A 1 107 ? -10.290 0.053 -7.621 1.00 92.81 107 GLN A C 1
ATOM 836 O O . GLN A 1 107 ? -9.868 0.227 -8.768 1.00 92.81 107 GLN A O 1
ATOM 841 N N . GLU A 1 108 ? -9.808 0.717 -6.571 1.00 88.88 108 GLU A N 1
ATOM 842 C CA . GLU A 1 108 ? -8.720 1.690 -6.665 1.00 88.88 108 GLU A CA 1
ATOM 843 C C . GLU A 1 108 ? -7.418 1.005 -7.104 1.00 88.88 108 GLU A C 1
ATOM 845 O O . GLU A 1 108 ? -6.807 1.433 -8.087 1.00 88.88 108 GLU A O 1
ATOM 850 N N . LEU A 1 109 ? -7.060 -0.130 -6.498 1.00 92.88 109 LEU A N 1
ATOM 851 C CA . LEU A 1 109 ? -5.873 -0.902 -6.876 1.00 92.88 109 LEU A CA 1
ATOM 852 C C . LEU A 1 109 ? -5.923 -1.403 -8.326 1.00 92.88 109 LEU A C 1
ATOM 854 O O . LEU A 1 109 ? -4.917 -1.314 -9.028 1.00 92.88 109 LEU A O 1
ATOM 858 N N . ARG A 1 110 ? -7.081 -1.849 -8.838 1.00 94.38 110 ARG A N 1
ATOM 859 C CA . ARG A 1 110 ? -7.208 -2.233 -10.261 1.00 94.38 110 ARG A CA 1
ATOM 860 C C . ARG A 1 110 ? -6.963 -1.057 -11.208 1.00 94.38 110 ARG A C 1
ATOM 862 O O . ARG A 1 110 ? -6.290 -1.226 -12.221 1.00 94.38 110 ARG A O 1
ATOM 869 N N . GLN A 1 111 ? -7.445 0.141 -10.872 1.00 88.00 111 GLN A N 1
ATOM 870 C CA . GLN A 1 111 ? -7.179 1.338 -11.682 1.00 88.00 111 GLN A CA 1
ATOM 871 C C . GLN A 1 111 ? -5.700 1.736 -11.668 1.00 88.00 111 GLN A C 1
ATOM 873 O O . GLN A 1 111 ? -5.191 2.244 -12.669 1.00 88.00 111 GLN A O 1
ATOM 878 N N . VAL A 1 112 ? -5.013 1.544 -10.538 1.00 87.88 112 VAL A N 1
ATOM 879 C CA . VAL A 1 112 ? -3.567 1.784 -10.451 1.00 87.88 112 VAL A CA 1
ATOM 880 C C . VAL A 1 112 ? -2.811 0.726 -11.259 1.00 87.88 112 VAL A C 1
ATOM 882 O O . VAL A 1 112 ? -1.905 1.090 -12.007 1.00 87.88 112 VAL A O 1
ATOM 885 N N . LEU A 1 113 ? -3.225 -0.546 -11.200 1.00 92.44 113 LEU A N 1
ATOM 886 C CA . LEU A 1 113 ? -2.612 -1.646 -11.953 1.00 92.44 113 LEU A CA 1
ATOM 887 C C . LEU A 1 113 ? -2.620 -1.391 -13.466 1.00 92.44 113 LEU A C 1
ATOM 889 O O . LEU A 1 113 ? -1.603 -1.588 -14.119 1.00 92.44 113 LEU A O 1
ATOM 893 N N . GLU A 1 114 ? -3.730 -0.888 -14.015 1.00 91.00 114 GLU A N 1
ATOM 894 C CA . GLU A 1 114 ? -3.856 -0.548 -15.444 1.00 91.00 114 GLU A CA 1
ATOM 895 C C . GLU A 1 114 ? -2.894 0.563 -15.900 1.00 91.00 114 GLU A C 1
ATOM 897 O O . GLU A 1 114 ? -2.604 0.701 -17.089 1.00 91.00 114 GLU A O 1
ATOM 902 N N . ARG A 1 115 ? -2.418 1.393 -14.966 1.00 85.38 115 ARG A N 1
ATOM 903 C CA . ARG A 1 115 ? -1.538 2.538 -15.244 1.00 85.38 115 ARG A CA 1
ATOM 904 C C . ARG A 1 115 ? -0.083 2.270 -14.871 1.00 85.38 115 ARG A C 1
ATOM 906 O O . ARG A 1 115 ? 0.796 3.006 -15.326 1.00 85.38 115 ARG A O 1
ATOM 913 N N . ALA A 1 116 ? 0.168 1.265 -14.037 1.00 88.62 116 ALA A N 1
ATOM 914 C CA . ALA A 1 116 ? 1.493 0.905 -13.567 1.00 88.62 116 ALA A CA 1
ATOM 915 C C . ALA A 1 116 ? 2.332 0.334 -14.718 1.00 88.62 116 ALA A C 1
ATOM 917 O O . ALA A 1 116 ? 1.888 -0.532 -15.465 1.00 88.62 116 ALA A O 1
ATOM 918 N N . ARG A 1 117 ? 3.558 0.849 -14.867 1.00 87.75 117 ARG A N 1
ATOM 919 C CA . ARG A 1 117 ? 4.494 0.435 -15.927 1.00 87.75 117 ARG A CA 1
ATOM 920 C C . ARG A 1 117 ? 5.650 -0.420 -15.423 1.00 87.75 117 ARG A C 1
ATOM 922 O O . ARG A 1 117 ? 6.214 -1.161 -16.214 1.00 87.75 117 ARG A O 1
ATOM 929 N N . SER A 1 118 ? 6.015 -0.289 -14.147 1.00 90.38 118 SER A N 1
ATOM 930 C CA . SER A 1 118 ? 7.054 -1.126 -13.545 1.00 90.38 118 SER A CA 1
ATOM 931 C C . SER A 1 118 ? 6.471 -2.481 -13.169 1.00 90.38 118 SER A C 1
ATOM 933 O O . SER A 1 118 ? 5.411 -2.536 -12.538 1.00 90.38 118 SER A O 1
ATOM 935 N N . LEU A 1 119 ? 7.191 -3.550 -13.504 1.00 90.56 119 LEU A N 1
ATOM 936 C CA . LEU A 1 119 ? 6.869 -4.907 -13.076 1.00 90.56 119 LEU A CA 1
ATOM 937 C C . LEU A 1 119 ? 6.803 -5.008 -11.546 1.00 90.56 119 LEU A C 1
ATOM 939 O O . LEU A 1 119 ? 5.860 -5.592 -11.015 1.00 90.56 119 LEU A O 1
ATOM 943 N N . GLY A 1 120 ? 7.746 -4.382 -10.832 1.00 89.62 120 GLY A N 1
ATOM 944 C CA . GLY A 1 120 ? 7.788 -4.398 -9.367 1.00 89.62 120 GLY A CA 1
ATOM 945 C C . GLY A 1 120 ? 6.524 -3.796 -8.752 1.00 89.62 120 GLY A C 1
ATOM 946 O O . GLY A 1 120 ? 5.852 -4.436 -7.941 1.00 89.62 120 GLY A O 1
ATOM 947 N N . VAL A 1 121 ? 6.122 -2.614 -9.228 1.00 90.25 121 VAL A N 1
ATOM 948 C CA . VAL A 1 121 ? 4.867 -1.959 -8.820 1.00 90.25 121 VAL A CA 1
ATOM 949 C C . VAL A 1 121 ? 3.641 -2.801 -9.179 1.00 90.25 121 VAL A C 1
ATOM 951 O O . VAL A 1 121 ? 2.750 -2.967 -8.347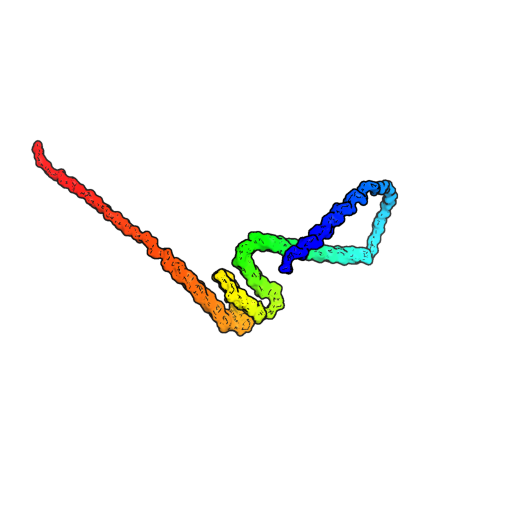 1.00 90.25 121 VAL A O 1
ATOM 954 N N . ARG A 1 122 ? 3.570 -3.359 -10.394 1.00 93.31 122 ARG A N 1
ATOM 955 C CA . ARG A 1 122 ? 2.441 -4.213 -10.808 1.00 93.31 122 ARG A CA 1
ATOM 956 C C . ARG A 1 122 ? 2.314 -5.443 -9.910 1.00 93.31 122 ARG A C 1
ATOM 958 O O . ARG A 1 122 ? 1.208 -5.760 -9.477 1.00 93.31 122 ARG A O 1
ATOM 965 N N . ASN A 1 123 ? 3.426 -6.095 -9.580 1.00 93.81 123 ASN A N 1
ATOM 966 C CA . ASN A 1 123 ? 3.446 -7.268 -8.709 1.00 93.81 123 ASN A CA 1
ATOM 967 C C . ASN A 1 123 ? 3.057 -6.919 -7.270 1.00 93.81 123 ASN A C 1
ATOM 969 O O . ASN A 1 123 ? 2.260 -7.638 -6.672 1.00 93.81 123 ASN A O 1
ATOM 973 N N . ALA A 1 124 ? 3.513 -5.782 -6.740 1.00 93.12 124 ALA A N 1
ATOM 974 C CA . ALA A 1 124 ? 3.075 -5.304 -5.430 1.00 93.12 124 ALA A CA 1
ATOM 975 C C . ALA A 1 124 ? 1.554 -5.069 -5.376 1.00 93.12 124 ALA A C 1
ATOM 977 O O . ALA A 1 124 ? 0.891 -5.525 -4.445 1.00 93.12 124 ALA A O 1
ATOM 978 N N . ILE A 1 125 ? 0.977 -4.443 -6.409 1.00 93.56 125 ILE A N 1
ATOM 979 C CA . ILE A 1 125 ? -0.480 -4.249 -6.507 1.00 93.56 125 ILE A CA 1
ATOM 980 C C . ILE 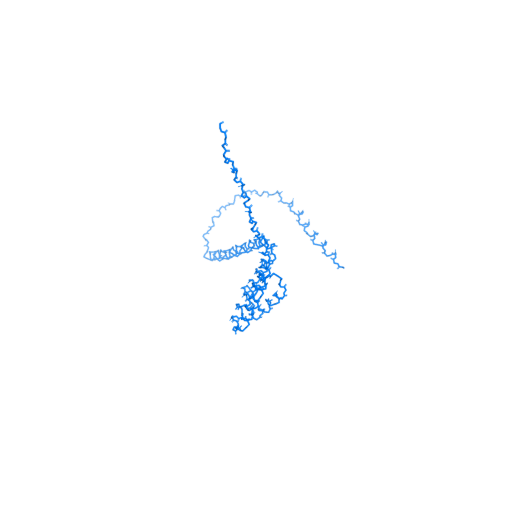A 1 125 ? -1.214 -5.593 -6.573 1.00 93.56 125 ILE A C 1
ATOM 982 O O . ILE A 1 125 ? -2.246 -5.765 -5.927 1.00 93.56 125 ILE A O 1
ATOM 986 N N . ARG A 1 126 ? -0.699 -6.561 -7.339 1.00 96.31 126 ARG A N 1
ATOM 987 C CA . ARG A 1 126 ? -1.290 -7.905 -7.425 1.00 96.31 126 ARG A CA 1
ATOM 988 C C . ARG A 1 126 ? -1.248 -8.643 -6.090 1.00 96.31 126 ARG A C 1
ATOM 990 O O . ARG A 1 126 ? -2.223 -9.302 -5.747 1.00 96.31 126 ARG A O 1
ATOM 997 N N . MET A 1 127 ? -0.173 -8.497 -5.319 1.00 96.31 127 MET A N 1
ATOM 998 C CA . MET A 1 127 ? -0.091 -9.066 -3.972 1.00 96.31 127 MET A CA 1
ATOM 999 C C . MET A 1 127 ? -1.140 -8.458 -3.037 1.00 96.31 127 MET A C 1
ATOM 1001 O O . MET A 1 127 ? -1.863 -9.210 -2.391 1.00 96.31 127 MET A O 1
ATOM 1005 N N . ALA A 1 128 ? -1.314 -7.134 -3.054 1.00 94.62 128 ALA A N 1
ATOM 1006 C CA . ALA A 1 128 ? -2.377 -6.473 -2.294 1.00 94.62 128 ALA A CA 1
ATOM 1007 C C . ALA A 1 128 ? -3.782 -6.940 -2.729 1.00 94.62 128 ALA A C 1
ATOM 1009 O O . ALA A 1 128 ? -4.625 -7.274 -1.899 1.00 94.62 128 ALA A O 1
ATOM 1010 N N . LEU A 1 129 ? -4.034 -7.044 -4.041 1.00 95.62 129 LEU A N 1
ATOM 1011 C CA . LEU A 1 129 ? -5.302 -7.562 -4.571 1.00 95.62 129 LEU A CA 1
ATOM 1012 C C . LEU A 1 129 ? -5.561 -9.019 -4.165 1.00 95.62 129 LEU A C 1
ATOM 1014 O O . LEU A 1 129 ? -6.707 -9.377 -3.907 1.00 95.62 129 LEU A O 1
ATOM 1018 N N . LYS A 1 130 ? -4.520 -9.859 -4.108 1.00 96.81 130 LYS A N 1
ATOM 1019 C CA . LYS A 1 130 ? -4.616 -11.248 -3.638 1.00 96.81 130 LYS A CA 1
ATOM 1020 C C . LYS A 1 130 ? -5.155 -11.293 -2.210 1.00 96.81 130 LYS A C 1
ATOM 1022 O O . LYS A 1 130 ? -6.086 -12.049 -1.950 1.00 96.81 130 LYS A O 1
ATOM 1027 N N . ASP A 1 131 ? -4.582 -10.496 -1.309 1.00 95.25 131 ASP A N 1
ATOM 1028 C CA . ASP A 1 131 ? -4.996 -10.459 0.097 1.00 95.25 131 ASP A CA 1
ATOM 1029 C C . ASP A 1 131 ? -6.443 -9.961 0.236 1.00 95.25 131 ASP A C 1
ATOM 1031 O O . ASP A 1 131 ? -7.272 -10.657 0.823 1.00 95.25 131 ASP A O 1
ATOM 1035 N N . LEU A 1 132 ? -6.806 -8.870 -0.448 1.00 94.56 132 LEU A N 1
ATOM 1036 C CA . LEU A 1 132 ? -8.176 -8.341 -0.430 1.00 94.56 132 LEU A CA 1
ATOM 1037 C C . LEU A 1 132 ? -9.216 -9.308 -1.018 1.00 94.56 132 LEU A C 1
ATOM 1039 O O . LEU A 1 132 ? -10.326 -9.419 -0.501 1.00 94.56 132 LEU A O 1
ATOM 1043 N N . TYR A 1 133 ? -8.890 -10.036 -2.091 1.00 97.00 133 TYR A N 1
ATOM 1044 C CA . TYR A 1 133 ? -9.807 -11.043 -2.636 1.00 97.00 133 TYR A CA 1
ATOM 1045 C C . TYR A 1 133 ? -9.975 -12.251 -1.715 1.00 97.00 133 TYR A C 1
ATOM 1047 O O . TYR A 1 133 ? -11.056 -12.837 -1.693 1.00 97.00 133 TYR A O 1
ATOM 1055 N N . MET A 1 134 ? -8.939 -12.624 -0.962 1.00 95.06 134 MET A N 1
ATOM 1056 C CA . MET A 1 134 ? -9.045 -13.677 0.048 1.00 95.06 134 MET A CA 1
ATOM 1057 C C . MET A 1 134 ? -9.922 -13.232 1.221 1.00 95.06 134 MET A C 1
ATOM 1059 O O . MET A 1 134 ? -10.771 -14.002 1.663 1.00 95.06 134 MET A O 1
ATOM 1063 N N . GLU A 1 135 ? -9.771 -11.990 1.683 1.00 93.50 135 GLU A N 1
ATOM 1064 C CA . GLU A 1 135 ? -10.616 -11.411 2.736 1.00 93.50 135 GLU A CA 1
ATOM 1065 C C . GLU A 1 135 ? -12.080 -11.273 2.303 1.00 93.50 135 GLU A C 1
ATOM 1067 O O . GLU A 1 135 ? -12.990 -11.528 3.092 1.00 93.50 135 GLU A O 1
ATOM 1072 N N . ALA A 1 136 ? -12.318 -10.944 1.031 1.00 93.75 136 ALA A N 1
ATOM 1073 C CA . ALA A 1 136 ? -13.653 -10.826 0.449 1.00 93.75 136 ALA A CA 1
ATOM 1074 C C . ALA A 1 136 ? -14.284 -12.172 0.022 1.00 93.75 136 ALA A C 1
ATOM 1076 O O . ALA A 1 136 ? -15.312 -12.158 -0.660 1.00 93.75 136 ALA A O 1
ATOM 1077 N N . ASP A 1 137 ? -13.675 -13.314 0.372 1.00 95.69 137 ASP A N 1
ATOM 1078 C CA . ASP A 1 137 ? -14.114 -14.678 0.020 1.00 95.69 137 ASP A CA 1
ATOM 1079 C C . ASP A 1 137 ? -14.302 -14.892 -1.501 1.00 95.69 137 ASP A C 1
ATOM 1081 O O . ASP A 1 137 ? -15.264 -15.497 -1.978 1.00 95.69 137 ASP A O 1
ATOM 1085 N N . GLN A 1 138 ? -13.370 -14.358 -2.301 1.00 96.94 138 GLN A N 1
ATOM 1086 C CA . GLN A 1 138 ? -13.354 -14.432 -3.770 1.00 96.94 138 GLN A CA 1
ATOM 1087 C C . GLN A 1 138 ? -12.124 -15.209 -4.286 1.00 96.94 138 GLN A C 1
ATOM 1089 O O . GLN A 1 138 ? -11.268 -14.639 -4.976 1.00 96.94 138 GLN A O 1
ATOM 1094 N N . PRO A 1 139 ? -12.021 -16.525 -4.009 1.00 96.31 139 PRO A N 1
ATOM 1095 C CA . PRO A 1 139 ? -10.831 -17.319 -4.328 1.00 96.31 139 PRO A CA 1
ATOM 1096 C C . PRO A 1 139 ? -10.545 -17.408 -5.832 1.00 96.31 139 PRO A C 1
ATOM 1098 O O . PRO A 1 139 ? -9.384 -17.398 -6.235 1.00 96.31 139 PRO A O 1
ATOM 1101 N N . ASP A 1 140 ? -11.578 -17.424 -6.678 1.00 97.62 140 ASP A N 1
ATOM 1102 C CA . ASP A 1 140 ? -11.405 -17.497 -8.134 1.00 97.62 140 ASP A CA 1
ATOM 1103 C C . ASP A 1 140 ? -10.637 -16.282 -8.681 1.00 97.62 140 ASP A C 1
ATOM 1105 O O . ASP A 1 140 ? -9.750 -16.427 -9.522 1.00 97.62 140 ASP A O 1
ATOM 1109 N N . LYS A 1 141 ? -10.921 -15.083 -8.156 1.00 97.25 141 LYS A N 1
ATOM 1110 C CA . LYS A 1 141 ? -10.222 -13.851 -8.554 1.00 97.25 141 LYS A CA 1
ATOM 1111 C C . LYS A 1 141 ? -8.812 -13.776 -7.985 1.00 97.25 141 LYS A C 1
ATOM 1113 O O . LYS A 1 141 ? -7.912 -13.267 -8.645 1.00 97.25 141 LYS A O 1
ATOM 1118 N N . CYS A 1 142 ? -8.609 -14.298 -6.778 1.00 97.00 142 CYS A N 1
ATOM 1119 C CA . CYS A 1 142 ? -7.276 -14.451 -6.202 1.00 97.00 142 CYS A CA 1
ATOM 1120 C C . CYS A 1 142 ? -6.385 -15.316 -7.114 1.00 97.00 142 CYS A C 1
ATOM 1122 O O . CYS A 1 142 ? -5.268 -14.919 -7.452 1.00 97.00 142 CYS A O 1
ATOM 1124 N N . LEU A 1 143 ? -6.905 -16.452 -7.593 1.00 96.94 143 LEU A N 1
ATOM 1125 C CA . LEU A 1 143 ? -6.187 -17.325 -8.523 1.00 96.94 143 LEU A CA 1
ATOM 1126 C C . LEU A 1 143 ? -5.912 -16.654 -9.874 1.00 96.94 143 LEU A C 1
ATOM 1128 O O . LEU A 1 143 ? -4.825 -16.834 -10.418 1.00 96.94 143 LEU A O 1
ATOM 1132 N N . GLU A 1 144 ? -6.858 -15.874 -10.404 1.00 96.88 144 GLU A N 1
ATOM 1133 C CA . GLU A 1 144 ? -6.662 -15.082 -11.628 1.00 96.88 144 GLU A CA 1
ATOM 1134 C C . GLU A 1 144 ? -5.482 -14.110 -11.476 1.00 96.88 144 GLU A C 1
ATOM 1136 O O . GLU A 1 144 ? -4.560 -14.125 -12.288 1.00 96.88 144 GLU A O 1
ATOM 1141 N N . VAL A 1 145 ? -5.445 -13.348 -10.378 1.00 96.31 145 VAL A N 1
ATOM 1142 C CA . VAL A 1 145 ? -4.364 -12.391 -10.096 1.00 96.31 145 VAL A CA 1
ATOM 1143 C C . VAL A 1 145 ? -3.002 -13.077 -9.965 1.00 96.31 145 VAL A C 1
ATOM 1145 O O . VAL A 1 145 ? -2.011 -12.582 -10.504 1.00 96.31 145 VAL A O 1
ATOM 1148 N N . LEU A 1 146 ? -2.935 -14.220 -9.275 1.00 95.25 146 LEU A N 1
ATOM 1149 C CA . LEU A 1 146 ? -1.692 -14.984 -9.133 1.00 95.25 146 LEU A CA 1
ATOM 1150 C C . LEU A 1 146 ? -1.225 -15.573 -10.464 1.00 95.25 146 LEU A C 1
ATOM 1152 O O . LEU A 1 146 ? -0.031 -15.561 -10.756 1.00 95.25 146 LEU A O 1
ATOM 1156 N N . ARG A 1 147 ? -2.156 -16.062 -11.287 1.00 95.75 147 ARG A N 1
ATOM 1157 C CA . ARG A 1 147 ? -1.843 -16.577 -12.620 1.00 95.75 147 ARG A CA 1
ATOM 1158 C C . ARG A 1 147 ? -1.274 -15.479 -13.514 1.00 95.75 147 ARG A C 1
ATOM 1160 O O . ARG A 1 147 ? -0.248 -15.708 -14.145 1.00 95.75 147 ARG A O 1
ATOM 1167 N N . ASP A 1 148 ? -1.901 -14.306 -13.538 1.00 94.38 148 ASP A N 1
ATOM 1168 C CA . ASP A 1 148 ? -1.424 -13.161 -14.320 1.00 94.38 148 ASP A CA 1
ATOM 1169 C C . ASP A 1 148 ? -0.031 -12.706 -13.876 1.00 94.38 148 ASP A C 1
ATOM 1171 O O . ASP A 1 148 ? 0.784 -12.304 -14.701 1.00 94.38 148 ASP A O 1
ATOM 1175 N N . MET A 1 149 ? 0.250 -12.776 -12.572 1.00 94.12 149 MET A N 1
ATOM 1176 C CA . MET A 1 149 ? 1.565 -12.454 -12.021 1.00 94.12 149 MET A CA 1
ATOM 1177 C C . MET A 1 149 ? 2.645 -13.434 -12.496 1.00 94.12 149 MET A C 1
ATOM 1179 O O . MET A 1 149 ? 3.731 -13.002 -12.866 1.00 94.12 149 MET A O 1
ATOM 1183 N N . ILE A 1 150 ? 2.352 -14.740 -12.492 1.00 92.88 150 ILE A N 1
ATOM 1184 C CA . ILE A 1 150 ? 3.291 -15.770 -12.963 1.00 92.88 150 ILE A CA 1
ATOM 1185 C C . ILE A 1 150 ? 3.554 -15.601 -14.459 1.00 92.88 150 ILE A C 1
ATOM 1187 O O . ILE A 1 150 ? 4.709 -15.546 -14.857 1.00 92.88 150 ILE A O 1
ATOM 1191 N N . LEU A 1 151 ? 2.499 -15.450 -15.268 1.00 91.69 151 LEU A N 1
ATOM 1192 C CA . LEU A 1 151 ? 2.636 -15.292 -16.718 1.00 91.69 151 LEU A CA 1
ATOM 1193 C C . LEU A 1 151 ? 3.489 -14.075 -17.090 1.00 91.69 151 LEU A C 1
ATOM 1195 O O . LEU A 1 151 ? 4.352 -14.181 -17.953 1.00 91.69 151 LEU A O 1
ATOM 1199 N N . GLU A 1 152 ? 3.285 -12.937 -16.425 1.00 90.00 152 GLU A N 1
ATOM 1200 C CA . GLU A 1 152 ? 4.084 -11.741 -16.705 1.00 90.00 152 GLU A CA 1
ATOM 1201 C C . GLU A 1 152 ? 5.548 -11.892 -16.265 1.00 90.00 152 GLU A C 1
ATOM 1203 O O . GLU A 1 152 ? 6.441 -11.391 -16.941 1.00 90.00 152 GLU A O 1
ATOM 1208 N N . ASN A 1 153 ? 5.815 -12.593 -15.159 1.00 89.00 153 ASN A N 1
ATOM 1209 C CA . ASN A 1 153 ? 7.188 -12.858 -14.726 1.00 89.00 153 ASN A CA 1
ATOM 1210 C C . ASN A 1 153 ? 7.905 -13.842 -15.666 1.00 89.00 153 ASN A C 1
ATOM 1212 O O . ASN A 1 153 ? 9.067 -13.616 -15.992 1.00 89.00 153 ASN A O 1
ATOM 1216 N N . ASP A 1 154 ? 7.220 -14.894 -16.125 1.00 87.06 154 ASP A N 1
ATOM 1217 C CA . ASP A 1 154 ? 7.775 -15.875 -17.067 1.00 87.06 154 ASP A CA 1
ATOM 1218 C C . ASP A 1 154 ? 8.132 -15.220 -18.413 1.00 87.06 154 ASP A C 1
ATOM 1220 O O . ASP A 1 154 ? 9.183 -15.514 -18.984 1.00 87.06 154 ASP A O 1
ATOM 1224 N N . GLU A 1 155 ? 7.299 -14.289 -18.900 1.00 80.31 155 GLU A N 1
ATOM 1225 C CA . GLU A 1 155 ? 7.603 -13.501 -20.101 1.00 80.31 155 GLU A CA 1
ATOM 1226 C C . GLU A 1 155 ? 8.923 -12.739 -19.945 1.00 80.31 155 GLU A C 1
ATOM 1228 O O . GLU A 1 155 ? 9.744 -12.769 -20.853 1.00 80.31 155 GLU A O 1
ATOM 1233 N N . VAL A 1 156 ? 9.169 -12.109 -18.795 1.00 74.88 156 VAL A N 1
ATOM 1234 C CA . VAL A 1 156 ? 10.390 -11.320 -18.556 1.00 74.88 156 VAL A CA 1
ATOM 1235 C C . VAL A 1 156 ? 11.636 -12.203 -18.483 1.00 74.88 156 VAL A C 1
ATOM 1237 O O . VAL A 1 156 ? 12.642 -11.864 -19.101 1.00 74.88 156 VAL A O 1
ATOM 1240 N N . VAL A 1 157 ? 11.555 -13.354 -17.809 1.00 68.06 157 VAL A N 1
ATOM 1241 C CA . VAL A 1 157 ? 12.682 -14.300 -17.697 1.00 68.06 157 VAL A CA 1
ATOM 1242 C C . VAL A 1 157 ? 13.074 -14.868 -19.066 1.00 68.06 157 VAL A C 1
ATOM 1244 O O . VAL A 1 157 ? 14.259 -15.027 -19.345 1.00 68.06 157 VAL A O 1
ATOM 1247 N N . SER A 1 158 ? 12.106 -15.112 -19.957 1.00 61.66 158 SER A N 1
ATOM 1248 C CA . SER A 1 158 ? 12.391 -15.660 -21.293 1.00 61.66 158 SER A CA 1
ATOM 1249 C C . SER A 1 158 ? 13.220 -14.739 -22.205 1.00 61.66 158 SER A C 1
ATOM 1251 O O . SER A 1 158 ? 13.858 -15.232 -23.127 1.00 61.66 158 SER A O 1
ATOM 1253 N N . TYR A 1 159 ? 13.260 -13.426 -21.943 1.00 57.81 159 TYR A N 1
ATOM 1254 C CA . TYR A 1 159 ? 14.088 -12.481 -22.709 1.00 57.81 159 TYR A CA 1
ATOM 1255 C C . TYR A 1 159 ? 15.515 -12.331 -22.167 1.00 57.81 159 TYR A C 1
ATOM 1257 O O . TYR A 1 159 ? 16.366 -11.791 -22.872 1.00 57.81 159 TYR A O 1
ATOM 1265 N N . GLU A 1 160 ? 15.783 -12.765 -20.934 1.00 57.25 160 GLU A N 1
ATOM 1266 C CA . GLU A 1 160 ? 17.114 -12.666 -20.318 1.00 57.25 160 GLU A CA 1
ATOM 1267 C C . GLU A 1 160 ? 17.993 -13.886 -20.650 1.00 57.25 160 GLU A C 1
ATOM 1269 O O . GLU A 1 160 ? 19.209 -13.746 -20.732 1.00 57.25 160 GLU A O 1
ATOM 1274 N N . ASP A 1 161 ? 17.387 -15.047 -20.927 1.00 53.97 161 ASP A N 1
ATOM 1275 C CA . ASP A 1 161 ? 18.090 -16.312 -21.223 1.00 53.97 161 ASP A CA 1
ATOM 1276 C C . ASP A 1 161 ? 18.564 -16.419 -22.693 1.00 53.97 161 ASP A C 1
ATOM 1278 O O . ASP A 1 161 ? 19.496 -17.151 -23.006 1.00 53.97 161 ASP A O 1
ATOM 1282 N N . GLU A 1 162 ? 17.982 -15.643 -23.618 1.00 55.06 162 GLU A N 1
ATOM 1283 C CA . GLU A 1 162 ? 18.399 -15.612 -25.037 1.00 55.06 162 GLU A CA 1
ATOM 1284 C C . GLU A 1 162 ? 19.565 -14.628 -25.314 1.00 55.06 162 GLU A C 1
ATOM 1286 O O . GLU A 1 162 ? 19.927 -14.399 -26.470 1.00 55.06 162 GLU A O 1
ATOM 1291 N N . GLY A 1 163 ? 20.143 -14.011 -24.273 1.00 51.88 163 GLY A N 1
ATOM 1292 C CA . GLY A 1 163 ? 21.170 -12.962 -24.378 1.00 51.88 163 GLY A CA 1
ATOM 1293 C C . GLY A 1 163 ? 22.611 -13.370 -24.038 1.00 51.88 163 GLY A C 1
ATOM 1294 O O . GLY A 1 163 ? 23.500 -12.531 -24.173 1.00 51.88 163 GLY A O 1
ATOM 1295 N N . GLU A 1 164 ? 22.859 -14.611 -23.604 1.00 53.16 164 GLU A N 1
ATOM 1296 C CA . GLU A 1 164 ? 24.183 -15.097 -23.161 1.00 53.16 164 GLU A CA 1
ATOM 1297 C C . GLU A 1 164 ? 24.627 -16.395 -23.873 1.00 53.16 164 GLU A C 1
ATOM 1299 O O . GLU A 1 164 ? 25.265 -17.260 -23.280 1.00 53.16 164 GLU A O 1
ATOM 1304 N N . GLU A 1 165 ? 24.339 -16.540 -25.169 1.00 55.16 165 GLU A N 1
ATOM 1305 C CA . GLU A 1 165 ? 24.977 -17.563 -26.021 1.00 55.16 165 GLU A CA 1
ATOM 1306 C C . GLU A 1 165 ? 26.058 -16.948 -26.937 1.00 55.16 165 GLU A C 1
ATOM 1308 O O . GLU A 1 165 ? 26.116 -17.257 -28.122 1.00 55.16 165 GLU A O 1
ATOM 1313 N N . ASP A 1 166 ? 26.932 -16.084 -26.405 1.00 54.12 166 ASP A N 1
ATOM 1314 C CA . ASP A 1 166 ? 28.101 -15.575 -27.142 1.00 54.12 166 ASP A CA 1
ATOM 1315 C C . ASP A 1 166 ? 29.419 -16.135 -26.562 1.00 54.12 166 ASP A C 1
ATOM 1317 O O . ASP A 1 166 ? 29.976 -15.652 -25.579 1.00 54.12 166 ASP A O 1
ATOM 1321 N N . GLU A 1 167 ? 29.907 -17.166 -27.258 1.00 54.78 167 GLU A N 1
ATOM 1322 C CA . GLU A 1 167 ? 31.316 -17.383 -27.619 1.00 54.78 167 GLU A CA 1
ATOM 1323 C C . GLU A 1 167 ? 32.359 -17.661 -26.511 1.00 54.78 167 GLU A C 1
ATOM 1325 O O . GLU A 1 167 ? 33.400 -17.012 -26.451 1.00 54.78 167 GLU A O 1
ATOM 1330 N N . GLU A 1 168 ? 32.221 -18.755 -25.750 1.00 51.16 168 GLU A N 1
ATOM 1331 C CA . GLU A 1 168 ? 33.422 -19.500 -25.312 1.00 51.16 168 GLU A CA 1
ATOM 1332 C C . GLU A 1 168 ? 33.836 -20.493 -26.408 1.00 51.16 168 GLU A C 1
ATOM 1334 O O . GLU A 1 168 ? 33.669 -21.712 -26.315 1.00 51.16 168 GLU A O 1
ATOM 1339 N N . GLY A 1 169 ? 34.367 -19.931 -27.497 1.00 54.22 169 GLY A N 1
ATOM 1340 C CA . GLY A 1 169 ? 35.177 -20.667 -28.455 1.00 54.22 169 GLY A CA 1
ATOM 1341 C C . GLY A 1 169 ? 36.474 -21.089 -27.776 1.00 54.22 169 GLY A C 1
ATOM 1342 O O . GLY A 1 169 ? 37.401 -20.295 -27.646 1.00 54.22 169 GLY A O 1
ATOM 1343 N N . TRP A 1 170 ? 36.536 -22.338 -27.322 1.00 61.69 170 TRP A N 1
ATOM 1344 C CA . TRP A 1 170 ? 37.786 -22.974 -26.928 1.00 61.69 170 TRP A CA 1
ATOM 1345 C C . TRP A 1 170 ? 38.633 -23.134 -28.192 1.00 61.69 170 TRP A C 1
ATOM 1347 O O . TRP A 1 170 ? 38.449 -24.081 -28.954 1.00 61.69 170 TRP A O 1
ATOM 1357 N N . GLU A 1 171 ? 39.510 -22.166 -28.457 1.00 59.88 171 GLU A N 1
ATOM 1358 C CA . GLU A 1 171 ? 40.597 -22.342 -29.414 1.00 59.88 171 GLU A CA 1
ATOM 1359 C C . GLU A 1 171 ? 41.460 -23.503 -28.898 1.00 59.88 171 GLU A C 1
ATOM 1361 O O . GLU A 1 171 ? 42.194 -23.369 -27.918 1.00 59.88 171 GLU A O 1
ATOM 1366 N N . GLU A 1 172 ? 41.306 -24.682 -29.509 1.00 60.78 172 GLU A N 1
ATOM 1367 C CA . GLU A 1 172 ? 42.275 -25.767 -29.391 1.00 60.78 172 GLU A CA 1
ATOM 1368 C C . GLU A 1 172 ? 43.611 -25.220 -29.914 1.00 60.78 172 GLU A C 1
ATOM 1370 O O . GLU A 1 172 ? 43.807 -25.086 -31.121 1.00 60.78 172 GLU A O 1
ATOM 1375 N N . GLU A 1 173 ? 44.517 -24.849 -29.005 1.00 62.09 173 GLU A N 1
ATOM 1376 C CA . GLU A 1 173 ? 45.923 -24.634 -29.339 1.00 62.09 173 GLU A CA 1
ATOM 1377 C C . GLU A 1 173 ? 46.463 -25.955 -29.907 1.00 62.09 173 GLU A 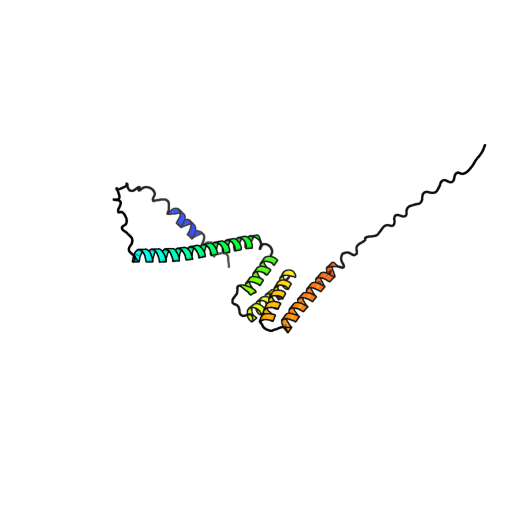C 1
ATOM 1379 O O . GLU A 1 173 ? 46.798 -26.886 -29.171 1.00 62.09 173 GLU A O 1
ATOM 1384 N N . GLU A 1 174 ? 46.501 -26.058 -31.238 1.00 58.41 174 GLU A N 1
ATOM 1385 C CA . GLU A 1 174 ? 47.273 -27.070 -31.948 1.00 58.41 174 GLU A CA 1
ATOM 1386 C C . GLU A 1 174 ? 48.749 -26.863 -31.580 1.00 58.41 174 GLU A C 1
ATOM 1388 O O . GLU A 1 174 ? 49.449 -26.013 -32.128 1.00 58.41 174 GLU A O 1
ATOM 1393 N N . GLU A 1 175 ? 49.206 -27.625 -30.587 1.00 64.31 175 GLU A N 1
ATOM 1394 C CA . GLU A 1 175 ? 50.604 -27.741 -30.193 1.00 64.31 175 GLU A CA 1
ATOM 1395 C C . GLU A 1 175 ? 51.382 -28.324 -31.390 1.00 64.31 175 GLU A C 1
ATOM 1397 O O . GLU A 1 175 ? 51.424 -29.539 -31.607 1.00 64.31 175 GLU A O 1
ATOM 1402 N N . GLU A 1 176 ? 51.937 -27.445 -32.235 1.00 58.31 176 GLU A N 1
ATOM 1403 C CA . GLU A 1 176 ? 52.856 -27.806 -33.316 1.00 58.31 176 GLU A CA 1
ATOM 1404 C C . GLU A 1 176 ? 54.045 -28.568 -32.717 1.00 58.31 176 GLU A C 1
ATOM 1406 O O . GLU A 1 176 ? 54.964 -27.994 -32.131 1.00 58.31 176 GLU A O 1
ATOM 1411 N N . GLY A 1 177 ? 54.012 -29.893 -32.862 1.00 61.66 177 GLY A N 1
ATOM 1412 C CA . GLY A 1 177 ? 55.106 -30.773 -32.486 1.00 61.66 177 GLY A CA 1
ATOM 1413 C C . GLY A 1 177 ? 56.390 -30.385 -33.216 1.00 61.66 177 GLY A C 1
ATOM 1414 O O . GLY A 1 177 ? 56.470 -30.457 -34.444 1.00 61.66 177 GLY A O 1
ATOM 1415 N N . GLU A 1 178 ? 57.408 -30.002 -32.446 1.00 68.25 178 GLU A N 1
ATOM 1416 C CA . GLU A 1 178 ? 58.764 -29.796 -32.942 1.00 68.25 178 GLU A CA 1
ATOM 1417 C C . GLU A 1 178 ? 59.261 -31.070 -33.655 1.00 68.25 178 GLU A C 1
ATOM 1419 O O . GLU A 1 178 ? 59.191 -32.166 -33.085 1.00 68.25 178 GLU A O 1
ATOM 1424 N N . PRO A 1 179 ? 59.783 -30.977 -34.893 1.00 62.25 179 PRO A N 1
ATOM 1425 C CA . PRO A 1 179 ? 60.379 -32.127 -35.546 1.00 62.25 179 PRO A CA 1
ATOM 1426 C C . PRO A 1 179 ? 61.652 -32.536 -34.800 1.00 62.25 179 PRO A C 1
ATOM 1428 O O . PRO A 1 179 ? 62.585 -31.749 -34.628 1.00 62.25 179 PRO A O 1
ATOM 1431 N N . ALA A 1 180 ? 61.681 -33.798 -34.376 1.00 60.12 180 ALA A N 1
ATOM 1432 C CA . ALA A 1 180 ? 62.868 -34.463 -33.873 1.00 60.12 180 ALA A CA 1
ATOM 1433 C C . ALA A 1 180 ? 63.990 -34.363 -34.918 1.00 60.12 180 ALA A C 1
ATOM 1435 O O . ALA A 1 180 ? 63.872 -34.898 -36.020 1.00 60.12 180 ALA A O 1
ATOM 1436 N N . ASN A 1 181 ? 65.079 -33.675 -34.571 1.00 60.81 181 ASN A N 1
ATOM 1437 C CA . ASN A 1 181 ? 66.322 -33.761 -35.327 1.00 60.81 181 ASN A CA 1
ATOM 1438 C C . ASN A 1 181 ? 66.911 -35.162 -35.113 1.00 60.81 181 ASN A C 1
ATOM 1440 O O . ASN A 1 181 ? 67.628 -35.412 -34.143 1.00 60.81 181 ASN A O 1
ATOM 1444 N N . GLU A 1 182 ? 66.558 -36.077 -36.011 1.00 66.50 182 GLU A N 1
ATOM 1445 C CA . GLU A 1 182 ? 67.344 -37.265 -36.321 1.00 66.50 182 GLU A CA 1
ATOM 1446 C C . GLU A 1 182 ? 68.562 -36.818 -37.134 1.00 66.50 182 GLU A C 1
ATOM 1448 O O . GLU A 1 182 ? 68.487 -36.681 -38.349 1.00 66.50 182 GLU A O 1
ATOM 1453 N N . ASP A 1 183 ? 69.683 -36.595 -36.455 1.00 66.69 183 ASP A N 1
ATOM 1454 C CA . ASP A 1 183 ? 70.997 -36.741 -37.077 1.00 66.69 183 ASP A CA 1
ATOM 1455 C C . ASP A 1 183 ? 71.719 -37.869 -36.333 1.00 66.69 183 ASP A C 1
ATOM 1457 O O . ASP A 1 183 ? 72.507 -37.667 -35.404 1.00 66.69 183 ASP A O 1
ATOM 1461 N N . GLU A 1 184 ? 71.347 -39.087 -36.728 1.00 61.28 184 GLU A N 1
ATOM 1462 C CA . GLU A 1 184 ? 72.188 -40.271 -36.625 1.00 61.28 184 GLU A CA 1
ATOM 1463 C C . GLU A 1 184 ? 73.396 -40.139 -37.570 1.00 61.28 184 GLU A C 1
ATOM 1465 O O . GLU A 1 184 ? 73.304 -39.673 -38.704 1.00 61.28 184 GLU A O 1
ATOM 1470 N N . ASP A 1 185 ? 74.504 -40.670 -37.067 1.00 56.09 185 ASP A N 1
ATOM 1471 C CA . ASP A 1 185 ? 75.537 -41.380 -37.809 1.00 56.09 185 ASP A CA 1
ATOM 1472 C C . ASP A 1 185 ? 76.711 -40.634 -38.486 1.00 56.09 185 ASP A C 1
ATOM 1474 O O . ASP A 1 185 ? 76.665 -40.103 -39.592 1.00 56.09 185 ASP A O 1
ATOM 1478 N N . ASP A 1 186 ? 77.846 -40.741 -37.784 1.00 60.44 186 ASP A N 1
ATOM 1479 C CA . ASP A 1 186 ? 78.935 -41.668 -38.143 1.00 60.44 186 ASP A CA 1
ATOM 1480 C C . ASP A 1 186 ? 79.765 -41.364 -39.410 1.00 60.44 186 ASP A C 1
ATOM 1482 O O . ASP A 1 186 ? 79.368 -41.658 -40.536 1.00 60.44 186 ASP A O 1
ATOM 1486 N N . ALA A 1 187 ? 81.004 -40.883 -39.213 1.00 55.31 187 ALA A N 1
ATOM 1487 C CA . ALA A 1 187 ? 82.145 -41.201 -40.086 1.00 55.31 187 ALA A CA 1
ATOM 1488 C C . ALA A 1 187 ? 83.508 -40.798 -39.469 1.00 55.31 187 ALA A C 1
ATOM 1490 O O . ALA A 1 187 ? 83.917 -39.644 -39.567 1.00 55.31 187 ALA A O 1
ATOM 1491 N N . MET A 1 188 ? 84.201 -41.816 -38.934 1.00 53.25 188 MET A N 1
ATOM 1492 C CA . MET A 1 188 ? 85.666 -42.050 -38.833 1.00 53.25 188 MET A CA 1
ATOM 1493 C C . MET A 1 188 ? 86.610 -41.033 -38.173 1.00 53.25 188 MET A C 1
ATOM 1495 O O . MET A 1 188 ? 86.900 -39.970 -38.764 1.00 53.25 188 MET A O 1
#

Sequence (188 aa):
MKRIFLLATVGAVLVMAAGLTVLVTAQPHPREAERHEPGPLSEEQRHEMEQTAIELKIQHLHLEEMGLHLELLELMKQTTFDPESCALLAIGAITDDLDLEPERQIQELRQVLERARSLGVRNAIRMALKDLYMEADQPDKCLEVLRDMILENDEVVSYEDEGEEDEEGWEEEEEEGEPANEDEDDAM

pLDDT: mean 73.95, std 17.08, range [43.25, 97.62]

Foldseek 3Di:
DPPDPPPPPVVPVVVVVPPPDPDPDDDDDPDPDDPPDDDDDDPVRVVVVVVVVVVVVVVVVVVVVVVVVVVVVVVCVVVVVPVLVVLLVVLCCLQPVDPDDLVVSLVVLVVVLVVDDDLSSNVSSLVSNLVSCVVVVNVVVNVVSVVVNVVVVVVVVVVVVVPPPDDPPPPPPPPPDDDDPPPDDDDD

Secondary structure (DSSP, 8-state):
--SSTTSSSHHHHSSGGGSSSS--------------PPPPPPHHHHHHHHHHHHHHHHHHHHHHHHHHHHHHHHHHHHHTTSHHHHHHHHHHHHHHT----HHHHHHHHHHHHTT--SHHHHHHHHHHHHHHHHHTT-HHHHHHHHHHHHHHHHHHHHHHGGG-------------PPPP--------

Radius of gyration: 39.03 Å; chains: 1; bounding box: 100×94×92 Å